Protein AF-A0A6P9B386-F1 (afdb_monomer)

Sequence (202 aa):
MRERILTHYFRGPVPNSIWPSSGPDQVLGTSVLIQARKRGNHEYFFHHRNHLDVNVVIREAYHLMECTPDDIHPVRMLEDFAPLTKGQYPIFNKYPKFIVDYQSQERERIRQEEIEYLRERQLLHEIEAKAIEHRVEDETWYRKQELLQEAEEQRRKILLTEEEKLAEQRRRWVQAYILCSQVVWKLNAELQGKITKKTCFR

Foldseek 3Di:
DVVVVVCCCVVPDDVLLVVLQVCLVCVVCVVVVVPPPDPVSVVVVVVDDDPDDSVSSSVSSVVVLVVDDPVPRSPVVDDGDDDDDPPDDPDPPPDPVVVVVVVVVVVVVVVVVVVVVVVVVVVVVVVVVVVVVVVVVVVVVVVVVVVVVVVVVVVVVVVVVVVVVVVVVVVVVVVVVVVVVVVVVVVVVVVVVVVVVVVVVD

Radius of gyration: 60.47 Å; Cα contacts (8 Å, |Δi|>4): 41; chains: 1; bounding box: 113×41×165 Å

Solvent-accessible surface area (backbone atoms only — not comparable to full-atom values): 11867 Å² total; per-residue (Å²): 113,69,68,63,55,48,51,48,66,75,69,48,99,54,90,70,58,60,71,40,58,71,51,28,62,50,65,78,38,37,73,64,60,72,66,46,87,47,73,68,56,54,54,48,57,76,76,43,91,71,96,71,61,64,67,59,36,52,51,47,14,52,49,53,56,75,70,44,57,83,91,73,28,61,80,75,77,43,80,79,92,70,81,76,61,89,92,61,78,77,87,83,79,82,66,66,59,68,62,59,52,50,55,52,52,52,52,51,52,53,52,49,54,52,54,50,52,51,51,53,52,52,52,50,52,53,52,51,52,50,52,51,52,51,50,54,52,49,53,54,48,53,54,52,51,51,54,51,52,52,52,49,52,52,51,53,52,51,51,52,58,50,51,52,53,52,49,51,51,50,51,52,52,51,51,51,50,52,53,49,49,54,50,54,51,52,52,48,53,52,49,51,57,53,50,56,56,58,64,73,73,110

Mean predicted aligned error: 17.23 Å

Structure (mmCIF, N/CA/C/O backbone):
data_AF-A0A6P9B386-F1
#
_entry.id   AF-A0A6P9B386-F1
#
loop_
_atom_site.group_PDB
_atom_site.id
_atom_site.type_symbol
_atom_site.label_atom_id
_atom_site.label_alt_id
_atom_site.label_comp_id
_atom_site.label_asym_id
_atom_site.label_entity_id
_atom_site.label_seq_id
_atom_site.pdbx_PDB_ins_code
_atom_site.Cartn_x
_atom_site.Cartn_y
_atom_site.Cartn_z
_atom_site.occupancy
_atom_site.B_iso_or_equiv
_atom_site.auth_seq_id
_atom_site.auth_comp_id
_atom_site.auth_asym_id
_atom_site.auth_atom_id
_atom_site.pdbx_PDB_model_num
ATOM 1 N N . MET A 1 1 ? -20.057 -25.368 52.821 1.00 52.31 1 MET A N 1
ATOM 2 C CA . MET A 1 1 ? -19.944 -23.924 53.141 1.00 52.31 1 MET A CA 1
ATOM 3 C C . MET A 1 1 ? -21.230 -23.168 52.808 1.00 52.31 1 MET A C 1
ATOM 5 O O . MET A 1 1 ? -21.880 -22.714 53.736 1.00 52.31 1 MET A O 1
ATOM 9 N N . ARG A 1 2 ? -21.659 -23.105 51.533 1.00 49.50 2 ARG A N 1
ATOM 10 C CA . ARG A 1 2 ? -22.854 -22.342 51.105 1.00 49.50 2 ARG A CA 1
ATOM 11 C C . ARG A 1 2 ? -24.162 -22.738 51.807 1.00 49.50 2 ARG A C 1
ATOM 13 O O . ARG A 1 2 ? -24.880 -21.859 52.251 1.00 49.50 2 ARG A O 1
ATOM 20 N N . GLU A 1 3 ? -24.442 -24.029 51.974 1.00 54.53 3 GLU A N 1
ATOM 21 C CA . GLU A 1 3 ? -25.714 -24.493 52.565 1.00 54.53 3 GLU A CA 1
ATOM 22 C C . GLU A 1 3 ? -25.894 -24.092 54.035 1.00 54.53 3 GLU A C 1
ATOM 24 O O . GLU A 1 3 ? -26.979 -23.674 54.422 1.00 54.53 3 GLU A O 1
ATOM 29 N N . ARG A 1 4 ? -24.821 -24.138 54.841 1.00 61.19 4 ARG A N 1
ATOM 30 C CA . ARG A 1 4 ? -24.865 -23.745 56.261 1.00 61.19 4 ARG A CA 1
ATOM 31 C C . ARG A 1 4 ? -25.052 -22.242 56.452 1.00 61.19 4 ARG A C 1
ATOM 33 O O . ARG A 1 4 ? -25.834 -21.817 57.298 1.00 61.19 4 ARG A O 1
ATOM 40 N N . ILE A 1 5 ? -24.350 -21.453 55.644 1.00 62.16 5 ILE A N 1
ATOM 41 C CA . ILE A 1 5 ? -24.481 -19.995 55.621 1.00 62.16 5 ILE A CA 1
ATOM 42 C C . ILE A 1 5 ? -25.923 -19.615 55.244 1.00 62.16 5 ILE A C 1
ATOM 44 O O . ILE A 1 5 ? -26.564 -18.843 55.950 1.00 62.16 5 ILE A O 1
ATOM 48 N N . LEU A 1 6 ? -26.478 -20.247 54.202 1.00 62.22 6 LEU A N 1
ATOM 49 C CA . LEU A 1 6 ? -27.872 -20.052 53.798 1.00 62.22 6 LEU A CA 1
ATOM 50 C C . LEU A 1 6 ? -28.858 -20.453 54.908 1.00 62.22 6 LEU A C 1
ATOM 52 O O . LEU A 1 6 ? -29.791 -19.702 55.170 1.00 62.22 6 LEU A O 1
ATOM 56 N N . THR A 1 7 ? -28.646 -21.560 55.632 1.00 63.62 7 THR A N 1
ATOM 57 C CA . THR A 1 7 ? -29.522 -21.906 56.770 1.00 63.62 7 THR A CA 1
ATOM 58 C C . THR A 1 7 ? -29.491 -20.885 57.908 1.00 63.62 7 THR A C 1
ATOM 60 O O . THR A 1 7 ? -30.522 -20.691 58.544 1.00 63.62 7 THR A O 1
ATOM 63 N N . HIS A 1 8 ? -28.364 -20.211 58.163 1.00 61.41 8 HIS A N 1
ATOM 64 C CA . HIS A 1 8 ? -28.317 -19.123 59.147 1.00 61.41 8 HIS A CA 1
ATOM 65 C C . HIS A 1 8 ? -29.042 -17.864 58.649 1.00 61.41 8 HIS A C 1
ATOM 67 O O . HIS A 1 8 ? -29.780 -17.260 59.424 1.00 61.41 8 HIS A O 1
A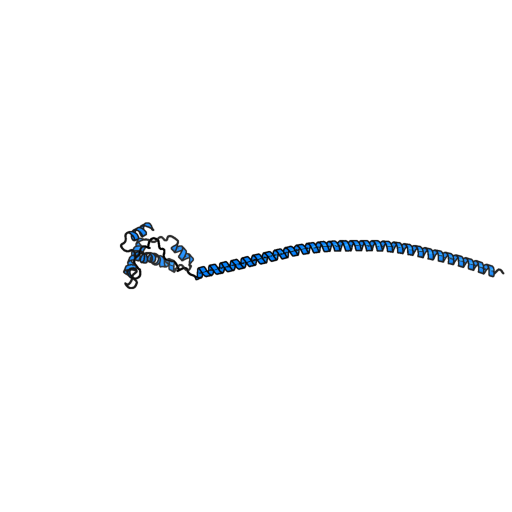TOM 73 N N . TYR A 1 9 ? -28.928 -17.521 57.361 1.00 60.88 9 TYR A N 1
ATOM 74 C CA . TYR A 1 9 ? -29.667 -16.391 56.781 1.00 60.88 9 TYR A CA 1
ATOM 75 C C . TYR A 1 9 ? -31.183 -16.611 56.728 1.00 60.88 9 TYR A C 1
ATOM 77 O O . TYR A 1 9 ? -31.939 -15.676 56.961 1.00 60.88 9 TYR A O 1
ATOM 85 N N . PHE A 1 10 ? -31.643 -17.833 56.438 1.00 58.78 10 PHE A N 1
ATOM 86 C CA . PHE A 1 10 ? -33.077 -18.129 56.320 1.00 58.78 10 PHE A CA 1
ATOM 87 C C . PHE A 1 10 ? -33.769 -18.431 57.657 1.00 58.78 10 PHE A C 1
ATOM 89 O O . PHE A 1 10 ? -34.996 -18.408 57.716 1.00 58.78 10 PHE A O 1
ATOM 96 N N . ARG A 1 11 ? -33.016 -18.739 58.723 1.00 55.75 11 ARG A N 1
ATOM 97 C CA . ARG A 1 11 ? -33.567 -19.141 60.034 1.00 55.75 11 ARG A CA 1
ATOM 98 C C . ARG A 1 11 ? -33.255 -18.155 61.170 1.00 55.75 11 ARG A C 1
ATOM 100 O O . ARG A 1 11 ? -33.767 -18.336 62.271 1.00 55.75 11 ARG A O 1
ATOM 107 N N . GLY A 1 12 ? -32.407 -17.153 60.925 1.00 54.84 12 GLY A N 1
ATOM 108 C CA . GLY A 1 12 ? -32.034 -16.115 61.888 1.00 54.84 12 GLY A CA 1
ATOM 109 C C . GLY A 1 12 ? -33.027 -14.938 61.938 1.00 54.84 12 GLY A C 1
ATOM 110 O O . GLY A 1 12 ? -33.748 -14.705 60.971 1.00 54.84 12 GLY A O 1
ATOM 111 N N . PRO A 1 13 ? -33.068 -14.171 63.044 1.00 53.50 13 PRO A N 1
ATOM 112 C CA . PRO A 1 13 ? -34.114 -13.174 63.297 1.00 53.50 13 PRO A CA 1
ATOM 113 C C . PRO A 1 13 ? -33.967 -11.827 62.559 1.00 53.50 13 PRO A C 1
ATOM 115 O O . PRO A 1 13 ? -34.780 -10.941 62.801 1.00 53.50 13 PRO A O 1
ATOM 118 N N . VAL A 1 14 ? -32.969 -11.619 61.685 1.00 53.56 14 VAL A N 1
ATOM 119 C CA . VAL A 1 14 ? -32.703 -10.280 61.112 1.00 53.56 14 VAL A CA 1
ATOM 120 C C . VAL A 1 14 ? -32.243 -10.309 59.645 1.00 53.56 14 VAL A C 1
ATOM 122 O O . VAL A 1 14 ? -31.167 -10.849 59.362 1.00 53.56 14 VAL A O 1
ATOM 125 N N . PRO A 1 15 ? -32.977 -9.649 58.724 1.00 54.12 15 PRO A N 1
ATOM 126 C CA . PRO A 1 15 ? -32.571 -9.451 57.325 1.00 54.12 15 PRO A CA 1
ATOM 127 C C . PRO A 1 15 ? -31.257 -8.662 57.157 1.00 54.12 15 PRO A C 1
ATOM 129 O O . PRO A 1 15 ? -30.512 -8.892 56.209 1.00 54.12 15 PRO A O 1
ATOM 132 N N . ASN A 1 16 ? -30.919 -7.790 58.115 1.00 53.09 16 ASN A N 1
ATOM 133 C CA . ASN A 1 16 ? -29.740 -6.906 58.070 1.00 53.09 16 ASN A CA 1
ATOM 134 C C . ASN A 1 16 ? -28.420 -7.571 58.513 1.00 53.09 16 ASN A C 1
ATOM 136 O O . ASN A 1 16 ? -27.370 -6.929 58.535 1.00 53.09 16 ASN A O 1
ATOM 140 N N . SER A 1 17 ? -28.439 -8.876 58.800 1.00 54.12 17 SER A N 1
ATOM 141 C CA . SER A 1 17 ? -27.258 -9.678 59.170 1.00 54.12 17 SER A CA 1
ATOM 142 C C . SER A 1 17 ? -26.279 -9.942 58.012 1.00 54.12 17 SER A C 1
ATOM 144 O O . SER A 1 17 ? -25.211 -10.518 58.214 1.00 54.12 17 SER A O 1
ATOM 146 N N . ILE A 1 18 ? -26.605 -9.496 56.795 1.00 55.72 18 ILE A N 1
ATOM 147 C CA . ILE A 1 18 ? -25.718 -9.595 55.628 1.00 55.72 18 ILE A CA 1
ATOM 148 C C . ILE A 1 18 ? -24.494 -8.682 55.799 1.00 55.72 18 ILE A C 1
ATOM 150 O O . ILE A 1 18 ? -23.378 -9.072 55.461 1.00 55.72 18 ILE A O 1
ATOM 154 N N . TRP A 1 19 ? -24.666 -7.502 56.395 1.00 50.88 19 TRP A N 1
ATOM 155 C CA . TRP A 1 19 ? -23.602 -6.501 56.495 1.00 50.88 19 TRP A CA 1
ATOM 156 C C . TRP A 1 19 ? -22.422 -6.907 57.400 1.00 50.88 19 TRP A C 1
ATOM 158 O O . TRP A 1 19 ? -21.278 -6.716 56.986 1.00 50.88 19 TRP A O 1
ATOM 168 N N . PRO A 1 20 ? -22.633 -7.559 58.563 1.00 54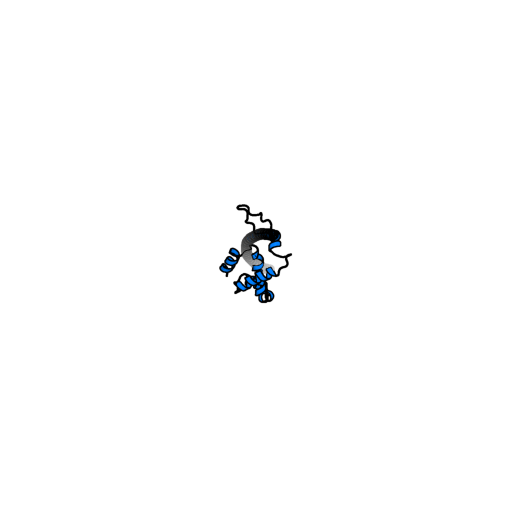.84 20 PRO A N 1
ATOM 169 C CA . PRO A 1 20 ? -21.522 -8.053 59.373 1.00 54.84 20 PRO A CA 1
ATOM 170 C C . PRO A 1 20 ? -20.903 -9.353 58.859 1.00 54.84 20 PRO A C 1
ATOM 172 O O . PRO A 1 20 ? -19.901 -9.775 59.406 1.00 54.84 20 PRO A O 1
ATOM 175 N N . SER A 1 21 ? -21.477 -10.024 57.855 1.00 51.38 21 SER A N 1
ATOM 176 C CA . SER A 1 21 ? -21.069 -11.387 57.460 1.00 51.38 21 SER A CA 1
ATOM 177 C C . SER A 1 21 ? -20.012 -11.456 56.349 1.00 51.38 21 SER A C 1
ATOM 179 O O . SER A 1 21 ? -19.333 -12.469 56.219 1.00 51.38 21 SER A O 1
ATOM 181 N N . SER A 1 22 ? -19.825 -10.378 55.580 1.00 54.41 22 SER A N 1
ATOM 182 C CA . SER A 1 22 ? -18.787 -10.261 54.540 1.00 54.41 22 SER A CA 1
ATOM 183 C C . SER A 1 22 ? -17.466 -9.647 55.029 1.00 54.41 22 SER A C 1
ATOM 185 O O . SER A 1 22 ? -16.442 -9.770 54.361 1.00 54.41 22 SER A O 1
ATOM 187 N N . GLY A 1 23 ? -17.477 -8.973 56.181 1.00 57.53 23 GLY A N 1
ATOM 188 C CA . GLY A 1 23 ? -16.293 -8.399 56.836 1.00 57.53 23 GLY A CA 1
ATOM 189 C C . GLY A 1 23 ? -15.402 -9.364 57.649 1.00 57.53 23 GLY A C 1
ATOM 190 O O . GLY A 1 23 ? -14.184 -9.196 57.611 1.00 57.53 23 GLY A O 1
ATOM 191 N N . PRO A 1 24 ? -15.914 -10.397 58.347 1.00 58.97 24 PRO A N 1
ATOM 192 C CA . PRO A 1 24 ? -15.109 -11.217 59.247 1.00 58.97 24 PRO A CA 1
ATOM 193 C C . PRO A 1 24 ? -14.145 -12.131 58.492 1.00 58.97 24 PRO A C 1
ATOM 195 O O . PRO A 1 24 ? -13.058 -12.403 58.990 1.00 58.97 24 PRO A O 1
ATOM 198 N N . ASP A 1 25 ? -14.477 -12.528 57.259 1.00 55.53 25 ASP A N 1
ATOM 199 C CA . ASP A 1 25 ? -13.554 -13.236 56.361 1.00 55.53 25 ASP A CA 1
ATOM 200 C C . ASP A 1 25 ? -12.298 -12.399 56.060 1.00 55.53 25 ASP A C 1
ATOM 202 O O . ASP A 1 25 ? -11.196 -12.937 55.939 1.00 55.53 25 ASP A O 1
ATOM 206 N N . GLN A 1 26 ? -12.445 -11.070 55.982 1.00 56.09 26 GLN A N 1
ATOM 207 C CA . GLN A 1 26 ? -11.321 -10.147 55.819 1.00 56.09 26 GLN A CA 1
ATOM 208 C C . GLN A 1 26 ? -10.551 -9.977 57.127 1.00 56.09 26 GLN A C 1
ATOM 210 O O . GLN A 1 26 ? -9.326 -9.957 57.082 1.00 56.09 26 GLN A O 1
ATOM 215 N N . VAL A 1 27 ? -11.240 -9.917 58.276 1.00 59.53 27 VAL A N 1
ATOM 216 C CA . VAL A 1 27 ? -10.625 -9.814 59.615 1.00 59.53 27 VAL A CA 1
ATOM 217 C C . VAL A 1 27 ? -9.775 -11.050 59.930 1.00 59.53 27 VAL A C 1
ATOM 219 O O . VAL A 1 27 ? -8.621 -10.915 60.334 1.00 59.53 27 VAL A O 1
ATOM 222 N N . LEU A 1 28 ? -10.290 -12.250 59.653 1.00 61.03 28 LEU A N 1
ATOM 223 C CA . LEU A 1 28 ? -9.600 -13.525 59.878 1.00 61.03 28 LEU A CA 1
ATOM 224 C C . LEU A 1 28 ? -8.474 -13.786 58.858 1.00 61.03 28 LEU A C 1
ATOM 226 O O . LEU A 1 28 ? -7.511 -14.483 59.171 1.00 61.03 28 LEU A O 1
ATOM 230 N N . GLY A 1 29 ? -8.567 -13.208 57.654 1.00 62.06 29 GLY A N 1
ATOM 231 C CA . GLY A 1 29 ? -7.551 -13.278 56.595 1.00 62.06 29 GLY A CA 1
ATOM 232 C C . GLY A 1 29 ? -6.605 -12.073 56.516 1.00 62.06 29 GLY A C 1
ATOM 233 O O . GLY A 1 29 ? -5.812 -11.994 55.573 1.00 62.06 29 GLY A O 1
ATOM 234 N N . THR A 1 30 ? -6.675 -11.132 57.468 1.00 62.19 30 THR A N 1
ATOM 235 C CA . THR A 1 30 ? -5.950 -9.844 57.434 1.00 62.19 30 THR A CA 1
ATOM 236 C C . THR A 1 30 ? -4.456 -10.014 57.214 1.00 62.19 30 THR A C 1
ATOM 238 O O . THR A 1 30 ? -3.881 -9.287 56.416 1.00 62.19 30 THR A O 1
ATOM 241 N N . SER A 1 31 ? -3.810 -10.982 57.862 1.00 59.91 31 SER A N 1
ATOM 242 C CA . SER A 1 31 ? -2.363 -11.190 57.723 1.00 59.91 31 SER A CA 1
ATOM 243 C C . SER A 1 31 ? -1.949 -11.519 56.283 1.00 59.91 31 SER A C 1
ATOM 245 O O . SER A 1 31 ? -0.966 -10.972 55.789 1.00 59.91 31 SER A O 1
ATOM 247 N N . VAL A 1 32 ? -2.730 -12.343 55.580 1.00 66.56 32 VAL A N 1
ATOM 248 C CA . VAL A 1 32 ? -2.472 -12.750 54.188 1.00 66.56 32 VAL A CA 1
ATOM 249 C C . VAL A 1 32 ? -2.837 -11.631 53.213 1.00 66.56 32 VAL A C 1
ATOM 251 O O . VAL A 1 32 ? -2.102 -11.377 52.259 1.00 66.56 32 VAL A O 1
ATOM 254 N N . LEU A 1 33 ? -3.940 -10.925 53.473 1.00 71.31 33 LEU A N 1
ATOM 255 C CA . LEU A 1 33 ? -4.392 -9.796 52.658 1.00 71.31 33 LEU A CA 1
ATOM 256 C C . LEU A 1 33 ? -3.467 -8.575 52.788 1.00 71.31 33 LEU A C 1
ATOM 258 O O . LEU A 1 33 ? -3.163 -7.938 51.788 1.00 71.31 33 LEU A O 1
ATOM 262 N N . ILE A 1 34 ? -2.952 -8.283 53.985 1.00 74.25 34 ILE A N 1
ATOM 263 C CA . ILE A 1 34 ? -2.019 -7.170 54.237 1.00 74.25 34 ILE A CA 1
ATOM 264 C C . ILE A 1 34 ? -0.629 -7.473 53.654 1.00 74.25 34 ILE A C 1
ATOM 266 O O . ILE A 1 34 ? 0.053 -6.571 53.168 1.00 74.25 34 ILE A O 1
ATOM 270 N N . GLN A 1 35 ? -0.200 -8.739 53.657 1.00 73.25 35 GLN A N 1
ATOM 271 C CA . GLN A 1 35 ? 1.068 -9.157 53.043 1.00 73.25 35 GLN A CA 1
ATOM 272 C C . GLN A 1 35 ? 1.005 -9.224 51.506 1.00 73.25 35 GLN A C 1
ATOM 274 O O . GLN A 1 35 ? 2.046 -9.231 50.837 1.00 73.25 35 GLN A O 1
ATOM 279 N N . ALA A 1 36 ? -0.191 -9.252 50.913 1.00 71.19 36 ALA A N 1
ATOM 280 C CA . ALA A 1 36 ? -0.366 -9.293 49.469 1.00 71.19 36 ALA A CA 1
ATOM 281 C C . ALA A 1 36 ? 0.006 -7.942 48.828 1.00 71.19 36 ALA A C 1
ATOM 283 O O . ALA A 1 36 ? -0.784 -7.016 48.736 1.00 71.19 36 ALA A O 1
ATOM 284 N N . ARG A 1 37 ? 1.231 -7.823 48.305 1.00 68.12 37 ARG A N 1
ATOM 285 C CA . ARG A 1 37 ? 1.725 -6.575 47.683 1.00 68.12 37 ARG A CA 1
ATOM 286 C C . ARG A 1 37 ? 1.218 -6.328 46.250 1.00 68.12 37 ARG A C 1
ATOM 288 O O . ARG A 1 37 ? 1.365 -5.229 45.724 1.00 68.12 37 ARG A O 1
ATOM 295 N N . LYS A 1 38 ? 0.656 -7.346 45.583 1.00 78.19 38 LYS A N 1
ATOM 296 C CA . LYS A 1 38 ? 0.193 -7.288 44.181 1.00 78.19 38 LYS A CA 1
ATOM 297 C C . LYS A 1 38 ? -1.325 -7.437 44.087 1.00 78.19 38 LYS A C 1
ATOM 299 O O . LYS A 1 38 ? -1.901 -8.312 44.730 1.00 78.19 38 LYS A O 1
ATOM 304 N N . ARG A 1 39 ? -1.964 -6.658 43.205 1.00 74.00 39 ARG A N 1
ATOM 305 C CA . ARG A 1 39 ? -3.421 -6.697 42.964 1.00 74.00 39 ARG A CA 1
ATOM 306 C C . ARG A 1 39 ? -3.938 -8.098 42.602 1.00 74.00 39 ARG A C 1
ATOM 308 O O . ARG A 1 39 ? -4.929 -8.533 43.171 1.00 74.00 39 ARG A O 1
ATOM 315 N N . GLY A 1 40 ? -3.212 -8.840 41.762 1.00 75.00 40 GLY A N 1
ATOM 316 C CA . GLY A 1 40 ? -3.611 -10.195 41.349 1.00 75.00 40 GLY A CA 1
ATOM 317 C C . GLY A 1 40 ? -3.711 -11.211 42.495 1.00 75.00 40 GLY A C 1
ATOM 318 O O . GLY A 1 40 ? -4.524 -12.124 42.429 1.00 75.00 40 GLY A O 1
ATOM 319 N N . ASN A 1 41 ? -2.956 -11.026 43.585 1.00 75.75 41 ASN A N 1
ATOM 320 C CA . ASN A 1 41 ? -3.028 -11.916 44.748 1.00 75.75 41 ASN A CA 1
ATOM 321 C C . ASN A 1 41 ? -4.309 -11.688 45.567 1.00 75.75 41 ASN A C 1
ATOM 323 O O . ASN A 1 41 ? -4.829 -12.629 46.159 1.00 75.75 41 ASN A O 1
ATOM 327 N N . HIS A 1 42 ? -4.835 -10.459 45.566 1.00 75.31 42 HIS A N 1
ATOM 328 C CA . HIS A 1 42 ? -6.112 -10.143 46.203 1.00 75.31 42 HIS A CA 1
ATOM 329 C C . HIS A 1 42 ? -7.261 -10.777 45.420 1.00 75.31 42 HIS A C 1
ATOM 331 O O . HIS A 1 42 ? -8.081 -11.486 45.992 1.00 75.31 42 HIS A O 1
ATOM 337 N N . GLU A 1 43 ? -7.283 -10.581 44.098 1.00 79.12 43 GLU A N 1
ATOM 338 C CA . GLU A 1 43 ? -8.294 -11.179 43.217 1.00 79.12 43 GLU A CA 1
ATOM 339 C C . GLU A 1 43 ? -8.273 -12.710 43.337 1.00 79.12 43 GLU A C 1
ATOM 341 O O . GLU A 1 43 ? -9.314 -13.336 43.537 1.00 79.12 43 GLU A O 1
ATOM 346 N N . TYR A 1 44 ? -7.084 -13.318 43.347 1.00 78.25 44 TYR A N 1
ATOM 347 C CA . TYR A 1 44 ? -6.936 -14.753 43.572 1.00 78.25 44 TYR A CA 1
ATOM 348 C C . TYR A 1 44 ? -7.547 -15.204 44.910 1.00 78.25 44 TYR A C 1
ATOM 350 O O . TYR A 1 44 ? -8.301 -16.174 44.927 1.00 78.25 44 TYR A O 1
ATOM 358 N N . PHE A 1 45 ? -7.298 -14.489 46.010 1.0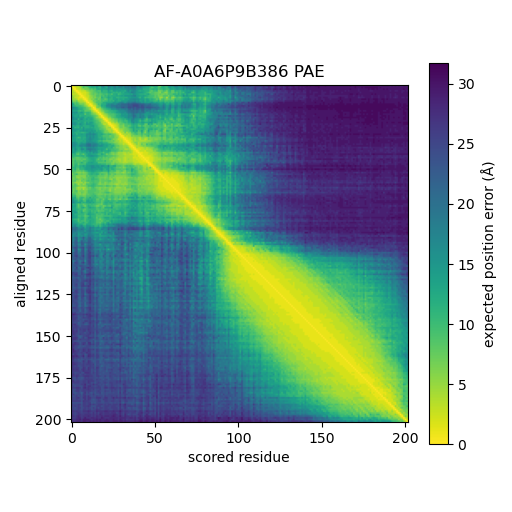0 78.75 45 PHE A N 1
ATOM 359 C CA . PHE A 1 45 ? -7.845 -14.828 47.327 1.00 78.75 45 PHE A CA 1
ATOM 360 C C . PHE A 1 45 ? -9.382 -14.799 47.369 1.00 78.75 45 PHE A C 1
ATOM 362 O O . PHE A 1 45 ? -9.977 -15.669 47.997 1.00 78.75 45 PHE A O 1
ATOM 369 N N . PHE A 1 46 ? -10.030 -13.843 46.694 1.00 74.25 46 PHE A N 1
ATOM 370 C CA . PHE A 1 46 ? -11.497 -13.732 46.680 1.00 74.25 46 PHE A CA 1
ATOM 371 C C . PHE A 1 46 ? -12.178 -14.685 45.687 1.00 74.25 46 PHE A C 1
ATOM 373 O O . PHE A 1 46 ? -13.330 -15.071 45.891 1.00 74.25 46 PHE A O 1
ATOM 380 N N . HIS A 1 47 ? -11.488 -15.082 44.616 1.00 80.12 47 HIS A N 1
ATOM 381 C CA . HIS A 1 47 ? -12.029 -16.012 43.622 1.00 80.12 47 HIS A CA 1
ATOM 382 C C . HIS A 1 47 ? -11.814 -17.489 43.983 1.00 80.12 47 HIS A C 1
ATOM 384 O O . HIS A 1 47 ? -12.546 -18.349 43.487 1.00 80.12 47 HIS A O 1
ATOM 390 N N . HIS A 1 48 ? -10.860 -17.795 44.867 1.00 79.25 48 HIS A N 1
ATOM 391 C CA . HIS A 1 48 ? -10.565 -19.161 45.299 1.00 79.25 48 HIS A CA 1
ATOM 392 C C . HIS A 1 48 ? -11.172 -19.466 46.670 1.00 79.25 48 HIS A C 1
ATOM 394 O O . HIS A 1 48 ? -11.302 -18.610 47.540 1.00 79.25 48 HIS A O 1
ATOM 400 N N . ARG A 1 49 ? -11.586 -20.723 46.865 1.00 63.12 49 ARG A N 1
ATOM 401 C CA . ARG A 1 49 ? -12.189 -21.168 48.126 1.00 63.12 49 ARG A CA 1
ATOM 402 C C . ARG A 1 49 ? -11.122 -21.254 49.215 1.00 63.12 49 ARG A C 1
ATOM 404 O O . ARG A 1 49 ? -10.362 -22.216 49.246 1.00 63.12 49 ARG A O 1
ATOM 411 N N . ASN A 1 50 ? -11.118 -20.294 50.133 1.00 70.19 50 ASN A N 1
ATOM 412 C CA . ASN A 1 50 ? -10.313 -20.373 51.349 1.00 70.19 50 ASN A CA 1
ATOM 413 C C . ASN A 1 50 ? -10.999 -21.266 52.392 1.00 70.19 50 ASN A C 1
ATOM 415 O O . ASN A 1 50 ? -12.225 -21.267 52.526 1.00 70.19 50 ASN A O 1
ATOM 419 N N . HIS A 1 51 ? -10.209 -22.041 53.132 1.00 67.50 51 HIS A N 1
ATOM 420 C CA . HIS A 1 51 ? -10.700 -22.910 54.202 1.00 67.50 51 HIS A CA 1
ATOM 421 C C . HIS A 1 51 ? -10.928 -22.084 55.479 1.00 67.50 51 HIS A C 1
ATOM 423 O O . HIS A 1 51 ? -10.126 -22.135 56.406 1.00 67.50 51 HIS A O 1
ATOM 429 N N . LEU A 1 52 ? -11.996 -21.286 55.510 1.00 71.75 52 LEU A N 1
ATOM 430 C CA . LEU A 1 52 ? -12.414 -20.550 56.707 1.00 71.75 52 LEU A CA 1
ATOM 431 C C . LEU A 1 52 ? -13.469 -21.353 57.480 1.00 71.75 52 LEU A C 1
ATOM 433 O O . LEU A 1 52 ? -14.388 -21.923 56.883 1.00 71.75 52 LEU A O 1
ATOM 437 N N . ASP A 1 53 ? -13.344 -21.399 58.809 1.00 79.88 53 ASP A N 1
ATOM 438 C CA . ASP A 1 53 ? -14.379 -21.978 59.667 1.00 79.88 53 ASP A CA 1
ATOM 439 C C . ASP A 1 53 ? -15.559 -21.009 59.775 1.00 79.88 53 ASP A C 1
ATOM 441 O O . ASP A 1 53 ? -15.485 -19.955 60.408 1.00 79.88 53 ASP A O 1
ATOM 445 N N . VAL A 1 54 ? -16.673 -21.408 59.167 1.00 74.50 54 VAL A N 1
ATOM 446 C CA . VAL A 1 54 ? -17.924 -20.647 59.114 1.00 74.50 54 VAL A CA 1
ATOM 447 C C . VAL A 1 54 ? -18.425 -20.266 60.509 1.00 74.50 54 VAL A C 1
ATOM 449 O O . VAL A 1 54 ? -18.991 -19.192 60.674 1.00 74.50 54 VAL A O 1
ATOM 452 N N . ASN A 1 55 ? -18.210 -21.102 61.528 1.00 79.00 55 ASN A N 1
ATOM 453 C CA . ASN A 1 55 ? -18.680 -20.796 62.881 1.00 79.00 55 ASN A CA 1
ATOM 454 C C . ASN A 1 55 ? -17.898 -19.638 63.510 1.00 79.00 55 ASN A C 1
ATOM 456 O O . ASN A 1 55 ? -18.476 -18.819 64.223 1.00 79.00 55 ASN A O 1
ATOM 460 N N . VAL A 1 56 ? -16.593 -19.565 63.235 1.00 81.50 56 VAL A N 1
ATOM 461 C CA . VAL A 1 56 ? -15.730 -18.479 63.712 1.00 81.50 56 VAL A CA 1
ATOM 462 C C . VAL A 1 56 ? -16.110 -17.179 63.011 1.00 81.50 56 VAL A C 1
ATOM 464 O O . VAL A 1 56 ? -16.293 -16.171 63.682 1.00 81.50 56 VAL A O 1
ATOM 467 N N . VAL A 1 57 ? -16.330 -17.229 61.694 1.00 79.44 57 VAL A N 1
ATOM 468 C CA . VAL A 1 57 ? -16.782 -16.084 60.886 1.00 79.44 57 VAL A CA 1
ATOM 469 C C . VAL A 1 57 ? -18.117 -15.540 61.394 1.00 79.44 57 VAL A C 1
ATOM 471 O O . VAL A 1 57 ? -18.252 -14.340 61.611 1.00 79.44 57 VAL A O 1
ATOM 474 N N . ILE A 1 58 ? -19.101 -16.415 61.622 1.00 79.75 58 ILE A N 1
ATOM 475 C CA . ILE A 1 58 ? -20.431 -16.017 62.099 1.00 79.75 58 ILE A CA 1
ATOM 476 C C . ILE A 1 58 ? -20.355 -15.430 63.512 1.00 79.75 58 ILE A C 1
ATOM 478 O O . ILE A 1 58 ? -20.981 -14.411 63.786 1.00 79.75 58 ILE A O 1
ATOM 482 N N . ARG A 1 59 ? -19.587 -16.044 64.419 1.00 81.56 59 ARG A N 1
ATOM 483 C CA . ARG A 1 59 ? -19.428 -15.529 65.785 1.00 81.56 59 ARG A CA 1
ATOM 484 C C . ARG A 1 59 ? -18.779 -14.147 65.788 1.00 81.56 59 ARG A C 1
ATOM 486 O O . ARG A 1 59 ? -19.247 -13.266 66.498 1.00 81.56 59 ARG A O 1
ATOM 493 N N . GLU A 1 60 ? -17.744 -13.963 64.976 1.00 80.88 60 GLU A N 1
ATOM 494 C CA . GLU A 1 60 ? -17.048 -12.683 64.858 1.00 80.88 60 GLU A CA 1
ATOM 495 C C . GLU A 1 60 ? -17.940 -11.612 64.216 1.00 80.88 60 GLU A C 1
ATOM 497 O O . GLU A 1 60 ? -17.951 -10.469 64.659 1.00 80.88 60 GLU A O 1
ATOM 502 N N . ALA A 1 61 ? -18.767 -11.988 63.234 1.00 80.12 61 ALA A N 1
ATOM 503 C CA . ALA A 1 61 ? -19.776 -11.110 62.642 1.00 80.12 61 ALA A CA 1
ATOM 504 C C . ALA A 1 61 ? -20.751 -10.553 63.691 1.00 80.12 61 ALA A C 1
ATOM 506 O O . ALA A 1 61 ? -21.009 -9.349 63.723 1.00 80.12 61 ALA A O 1
ATOM 507 N N . TYR A 1 62 ? -21.282 -11.420 64.559 1.00 81.00 62 TYR A N 1
ATOM 508 C CA . TYR A 1 62 ? -22.174 -10.996 65.641 1.00 81.00 62 TYR A CA 1
ATOM 509 C C . TYR A 1 62 ? -21.438 -10.174 66.701 1.00 81.00 62 TYR A C 1
ATOM 511 O O . TYR A 1 62 ? -21.969 -9.158 67.140 1.00 81.00 62 TYR A O 1
ATOM 519 N N . HIS A 1 63 ? -20.199 -10.540 67.042 1.00 84.00 63 HIS A N 1
ATOM 520 C CA . HIS A 1 63 ? -19.378 -9.771 67.977 1.00 84.00 63 HIS A CA 1
ATOM 521 C C . HIS A 1 63 ? -19.123 -8.338 67.481 1.00 84.00 63 HIS A C 1
ATOM 523 O O . HIS A 1 63 ? -19.322 -7.379 68.221 1.00 84.00 63 HIS A O 1
ATOM 529 N N . LEU A 1 64 ? -18.767 -8.173 66.203 1.00 81.44 64 LEU A N 1
ATOM 530 C CA . LEU A 1 64 ? -18.579 -6.857 65.588 1.00 81.44 64 LEU A CA 1
ATOM 531 C C . LEU A 1 64 ? -19.872 -6.036 65.581 1.00 81.44 64 LEU A C 1
ATOM 533 O O . LEU A 1 64 ? -19.828 -4.830 65.812 1.00 81.44 64 LEU A O 1
ATOM 537 N N . MET A 1 65 ? -21.019 -6.676 65.349 1.00 77.00 65 MET A N 1
ATOM 538 C CA . MET A 1 65 ? -22.324 -6.015 65.400 1.00 77.00 65 MET A CA 1
ATOM 539 C C . MET A 1 65 ? -22.643 -5.499 66.812 1.00 77.00 65 MET A C 1
ATOM 541 O O . MET A 1 65 ? -23.070 -4.358 66.951 1.00 77.00 65 MET A O 1
ATOM 545 N N . GLU A 1 66 ? -22.375 -6.296 67.850 1.00 80.38 66 GLU A N 1
ATOM 546 C CA . GLU A 1 66 ? -22.576 -5.921 69.260 1.00 80.38 66 GLU A CA 1
ATOM 547 C C . GLU A 1 66 ? -21.612 -4.820 69.733 1.00 80.38 66 GLU A C 1
ATOM 549 O O . GLU A 1 66 ? -21.961 -4.014 70.592 1.00 80.38 66 GLU A O 1
ATOM 554 N N . CYS A 1 67 ? -20.403 -4.763 69.168 1.00 81.31 67 CYS A N 1
ATOM 555 C CA . CYS A 1 67 ? -19.401 -3.742 69.483 1.00 81.31 67 CYS A CA 1
ATOM 556 C C . CYS A 1 67 ? -19.521 -2.461 68.639 1.00 81.31 67 CYS A C 1
ATOM 558 O O . CYS A 1 67 ? -18.754 -1.520 68.856 1.00 81.31 67 CYS A O 1
ATOM 560 N N . THR A 1 68 ? -20.440 -2.407 67.670 1.00 78.88 68 THR A N 1
ATOM 561 C CA . THR A 1 68 ? -20.623 -1.227 66.816 1.00 78.88 68 THR A CA 1
ATOM 562 C C . THR A 1 68 ? -21.493 -0.187 67.537 1.00 78.88 68 THR A C 1
ATOM 564 O O . THR A 1 68 ? -22.613 -0.515 67.923 1.00 78.88 68 THR A O 1
ATOM 567 N N . PRO A 1 69 ? -21.030 1.070 67.699 1.00 83.94 69 PRO A N 1
ATOM 568 C CA . PRO A 1 69 ? -21.828 2.143 68.292 1.00 83.94 69 PRO A CA 1
ATOM 569 C C . PRO A 1 69 ? -23.153 2.385 67.556 1.00 83.94 69 PRO A C 1
ATOM 571 O O . PRO A 1 69 ? -23.230 2.253 66.332 1.00 83.94 69 PRO A O 1
ATOM 574 N N . ASP A 1 70 ? -24.169 2.838 68.294 1.00 77.19 70 ASP A N 1
ATOM 575 C CA . ASP A 1 70 ? -25.537 3.061 67.799 1.00 77.19 70 ASP A CA 1
ATOM 576 C C . ASP A 1 70 ? -25.646 4.028 66.603 1.00 77.19 70 ASP A C 1
ATOM 578 O O . ASP A 1 70 ? -26.637 3.979 65.867 1.00 77.19 70 ASP A O 1
ATOM 582 N N . ASP A 1 71 ? -24.649 4.894 66.401 1.00 78.38 71 ASP A N 1
ATOM 583 C CA . ASP A 1 71 ? -24.585 5.860 65.297 1.00 78.38 71 ASP A CA 1
ATOM 584 C C . ASP A 1 71 ? -24.263 5.206 63.941 1.00 78.38 71 ASP A C 1
ATOM 586 O O . ASP A 1 71 ? -24.657 5.718 62.895 1.00 78.38 71 ASP A O 1
ATOM 590 N N . ILE A 1 72 ? -23.557 4.068 63.943 1.00 78.12 72 ILE A N 1
ATOM 591 C CA . ILE A 1 72 ? -23.073 3.369 62.732 1.00 78.12 72 ILE A CA 1
ATOM 592 C C . ILE A 1 72 ? -23.738 1.986 62.607 1.00 78.12 72 ILE A C 1
ATOM 594 O O . ILE A 1 72 ? -23.396 1.169 61.753 1.00 78.12 72 ILE A O 1
ATOM 598 N N . HIS A 1 73 ? -24.719 1.689 63.460 1.00 77.75 73 HIS A N 1
ATOM 599 C CA . HIS A 1 73 ? -25.344 0.378 63.481 1.00 77.75 73 HIS A CA 1
ATOM 600 C C . HIS A 1 73 ? -26.125 0.118 62.170 1.00 77.75 73 HIS A C 1
ATOM 602 O O . HIS A 1 73 ? -26.963 0.939 61.774 1.00 77.75 73 HIS A O 1
ATOM 608 N N . PRO A 1 74 ? -25.926 -1.033 61.492 1.00 72.06 74 PRO A N 1
ATOM 609 C CA . PRO A 1 74 ? -26.492 -1.298 60.164 1.00 72.06 74 PRO A CA 1
ATOM 610 C C . PRO A 1 74 ? -28.024 -1.291 60.145 1.00 72.06 74 PRO A C 1
ATOM 612 O O . PRO A 1 74 ? -28.616 -0.950 59.131 1.00 72.06 74 PRO A O 1
ATOM 615 N N . VAL A 1 75 ? -28.673 -1.601 61.271 1.00 74.06 75 VAL A N 1
ATOM 616 C CA . VAL A 1 75 ? -30.142 -1.527 61.411 1.00 74.06 75 VAL A CA 1
ATOM 617 C C . VAL A 1 75 ? -30.672 -0.089 61.336 1.00 74.06 75 VAL A C 1
ATOM 619 O O . VAL A 1 75 ? -31.828 0.110 60.992 1.00 74.06 75 VAL A O 1
ATOM 622 N N . ARG A 1 76 ? -29.849 0.916 61.658 1.00 72.88 76 ARG A N 1
ATOM 623 C CA . ARG A 1 76 ? -30.225 2.336 61.583 1.00 72.88 76 ARG A CA 1
ATOM 624 C C . ARG A 1 76 ? -29.767 3.000 60.292 1.00 72.88 76 ARG A C 1
ATOM 626 O O . ARG A 1 76 ? -30.448 3.889 59.796 1.00 72.88 76 ARG A O 1
ATOM 633 N N . MET A 1 77 ? -28.611 2.589 59.770 1.00 75.38 77 MET A N 1
ATOM 634 C CA . MET A 1 77 ? -28.061 3.135 58.527 1.00 75.38 77 MET A CA 1
ATOM 635 C C . MET A 1 77 ? -28.728 2.581 57.265 1.00 75.38 77 MET A C 1
ATOM 637 O O . MET A 1 77 ? -28.740 3.268 56.245 1.00 75.38 77 MET A O 1
ATOM 641 N N . LEU A 1 78 ? -29.216 1.340 57.299 1.00 76.31 78 LEU A N 1
ATOM 642 C CA . LEU A 1 78 ? -29.806 0.677 56.141 1.00 76.31 78 LEU A CA 1
ATOM 643 C C . LEU A 1 78 ? -31.318 0.597 56.300 1.00 76.31 78 LEU A C 1
ATOM 645 O O . LEU A 1 78 ? -31.828 0.286 57.373 1.00 76.31 78 LEU A O 1
ATOM 649 N N . GLU A 1 79 ? -32.021 0.851 55.203 1.00 73.06 79 GLU A N 1
ATOM 650 C CA . GLU A 1 79 ? -33.453 0.594 55.113 1.00 7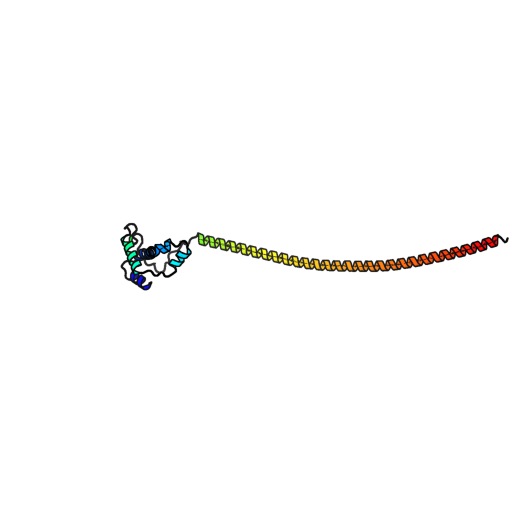3.06 79 GLU A CA 1
ATOM 651 C C . GLU A 1 79 ? -33.724 -0.914 55.145 1.00 73.06 79 GLU A C 1
ATOM 653 O O . GLU A 1 79 ? -32.911 -1.722 54.683 1.00 73.06 79 GLU A O 1
ATOM 658 N N . ASP A 1 80 ? -34.890 -1.292 55.667 1.00 72.75 80 ASP A N 1
ATOM 659 C CA . ASP A 1 80 ? -35.333 -2.679 55.634 1.00 72.75 80 ASP A CA 1
ATOM 660 C C . ASP A 1 80 ? -35.436 -3.184 54.191 1.00 72.75 80 ASP A C 1
ATOM 662 O O . ASP A 1 80 ? -35.850 -2.470 53.273 1.00 72.75 80 ASP A O 1
ATOM 666 N N . PHE A 1 81 ? -35.086 -4.454 53.989 1.00 73.12 81 PHE A N 1
ATOM 667 C CA . PHE A 1 81 ? -35.180 -5.094 52.683 1.00 73.12 81 PHE A CA 1
ATOM 668 C C . PHE A 1 81 ? -36.633 -5.112 52.187 1.00 73.12 81 PHE A C 1
ATOM 670 O O . PHE A 1 81 ? -37.437 -5.955 52.586 1.00 73.12 81 PHE A O 1
ATOM 677 N N . ALA A 1 82 ? -36.954 -4.200 51.271 1.00 71.31 82 ALA A N 1
ATOM 678 C CA . ALA A 1 82 ? -38.240 -4.154 50.595 1.00 71.31 82 ALA A CA 1
ATOM 679 C C . ALA A 1 82 ? -38.223 -5.033 49.328 1.00 71.31 82 ALA A C 1
ATOM 681 O O . ALA A 1 82 ? -37.276 -4.967 48.535 1.00 71.31 82 ALA A O 1
ATOM 682 N N . PRO A 1 83 ? -39.261 -5.853 49.084 1.00 73.19 83 PRO A N 1
ATOM 683 C CA . PRO A 1 83 ? -39.381 -6.584 47.830 1.00 73.19 83 PRO A CA 1
ATOM 684 C C . PRO A 1 83 ? -39.571 -5.604 46.664 1.00 73.19 83 PRO A C 1
ATOM 686 O O . PRO A 1 83 ? -40.371 -4.672 46.744 1.00 73.19 83 PRO A O 1
ATOM 689 N N . LEU A 1 84 ? -38.867 -5.838 45.553 1.00 73.31 84 LEU A N 1
ATOM 690 C CA . LEU A 1 84 ? -39.065 -5.070 44.3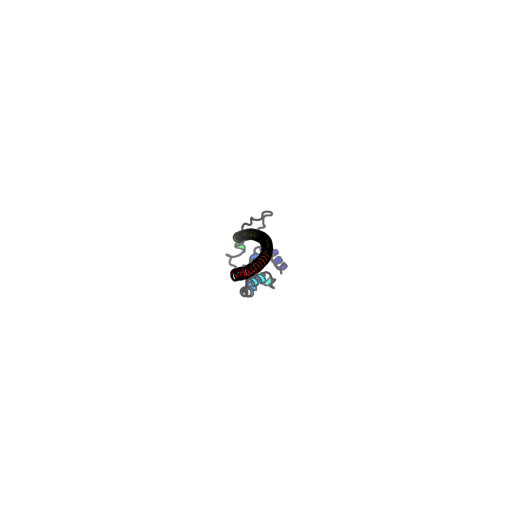20 1.00 73.31 84 LEU A CA 1
ATOM 691 C C . LEU A 1 84 ? -40.513 -5.219 43.823 1.00 73.31 84 LEU A C 1
ATOM 693 O O . LEU A 1 84 ? -41.086 -6.314 43.859 1.00 73.31 84 LEU A O 1
ATOM 697 N N . THR A 1 85 ? -41.100 -4.131 43.316 1.00 75.94 85 THR A N 1
ATOM 698 C CA . THR A 1 85 ? -42.417 -4.176 42.675 1.00 75.94 85 THR A CA 1
ATOM 699 C C . THR A 1 85 ? -42.349 -5.075 41.441 1.00 75.94 85 THR A C 1
ATOM 701 O O . THR A 1 85 ? -41.492 -4.924 40.566 1.00 75.94 85 THR A O 1
ATOM 704 N N . LYS A 1 86 ? -43.239 -6.071 41.368 1.00 69.62 86 LYS A N 1
ATOM 705 C CA . LYS A 1 86 ? -43.273 -7.008 40.238 1.00 69.62 86 LYS A CA 1
ATOM 706 C C . LYS A 1 86 ? -43.562 -6.230 38.951 1.00 69.62 86 LYS A C 1
ATOM 708 O O . LYS A 1 86 ? -44.647 -5.683 38.801 1.00 69.62 86 LYS A O 1
ATOM 713 N N . GLY A 1 87 ? -42.600 -6.208 38.029 1.00 70.56 87 GLY A N 1
ATOM 714 C CA . GLY A 1 87 ? -42.771 -5.647 36.684 1.00 70.56 87 GLY A CA 1
ATOM 715 C C . GLY A 1 87 ? -42.182 -4.253 36.448 1.00 70.56 87 GLY A C 1
ATOM 716 O O . GLY A 1 87 ? -42.183 -3.812 35.303 1.00 70.56 87 GLY A O 1
ATOM 717 N N . GLN A 1 88 ? -41.625 -3.581 37.461 1.00 70.31 88 GLN A N 1
ATOM 718 C CA . GLN A 1 88 ? -40.946 -2.293 37.275 1.00 70.31 88 GLN A CA 1
ATOM 719 C C . GLN A 1 88 ? -39.506 -2.367 37.779 1.00 70.31 88 GLN A C 1
ATOM 721 O O . GLN A 1 88 ? -39.218 -2.224 38.964 1.00 70.31 88 GLN A O 1
ATOM 726 N N . TYR A 1 89 ? -38.586 -2.606 36.844 1.00 68.50 89 TYR A N 1
ATOM 727 C CA . TYR A 1 89 ? -37.161 -2.448 37.107 1.00 68.50 89 TYR A CA 1
ATOM 728 C C . TYR A 1 89 ? -36.830 -0.949 37.210 1.00 68.50 89 TYR A C 1
ATOM 730 O O . TYR A 1 89 ? -37.225 -0.187 36.323 1.00 68.50 89 TYR A O 1
ATOM 738 N N . PRO A 1 90 ? -36.107 -0.501 38.252 1.00 70.50 90 PRO A N 1
ATOM 739 C CA . PRO A 1 90 ? -35.646 0.878 38.345 1.00 70.50 90 PRO A CA 1
ATOM 740 C C . PRO A 1 90 ? -34.787 1.251 37.133 1.00 70.50 90 PRO A C 1
ATOM 742 O O . PRO A 1 90 ? -33.935 0.470 36.705 1.00 70.50 90 PRO A O 1
ATOM 745 N N . ILE A 1 91 ? -34.986 2.457 36.595 1.00 71.44 91 ILE A N 1
ATOM 746 C CA . ILE A 1 91 ? -34.192 2.966 35.472 1.00 71.44 91 ILE A CA 1
ATOM 747 C C . ILE A 1 91 ? -32.738 3.123 35.940 1.00 71.44 91 ILE A C 1
ATOM 749 O O . ILE A 1 91 ? -32.406 3.986 36.756 1.00 71.44 91 ILE A O 1
ATOM 753 N N . PHE A 1 92 ? -31.863 2.257 35.435 1.00 68.25 92 PHE A N 1
ATOM 754 C CA . PHE A 1 92 ? -30.471 2.175 35.855 1.00 68.25 92 PHE A CA 1
ATOM 755 C C . PHE A 1 92 ? -29.604 3.176 35.076 1.00 68.25 92 PHE A C 1
ATOM 757 O O . PHE A 1 92 ? -28.975 2.843 34.078 1.00 68.25 92 PHE A O 1
ATOM 764 N N . ASN A 1 93 ? -29.558 4.426 35.547 1.00 68.94 93 ASN A N 1
ATOM 765 C CA . ASN A 1 93 ? -28.788 5.514 34.917 1.00 68.94 93 ASN A CA 1
ATOM 766 C C . ASN A 1 93 ? -27.374 5.712 35.500 1.00 68.94 93 ASN A C 1
ATOM 768 O O . ASN A 1 93 ? -26.729 6.724 35.234 1.00 68.94 93 ASN A O 1
ATOM 772 N N . LYS A 1 94 ? -26.871 4.771 36.309 1.00 71.88 94 LYS A N 1
ATOM 773 C CA . LYS A 1 94 ? -25.583 4.899 37.019 1.00 71.88 94 LYS A CA 1
ATOM 774 C C . LYS A 1 94 ? -24.408 4.246 36.283 1.00 71.88 94 LYS A C 1
ATOM 776 O O . LYS A 1 94 ? -23.459 3.797 36.922 1.00 71.88 94 LYS A O 1
ATOM 781 N N . TYR A 1 95 ? -24.448 4.179 34.952 1.00 69.69 95 TYR A N 1
ATOM 782 C CA . TYR A 1 95 ? -23.273 3.741 34.205 1.00 69.69 95 TYR A CA 1
ATOM 783 C C . TYR A 1 95 ? -22.185 4.821 34.250 1.00 69.69 95 TYR A C 1
ATOM 785 O O . TYR A 1 95 ? -22.490 6.005 34.073 1.00 69.69 95 TYR A O 1
ATOM 793 N N . PRO A 1 96 ? -20.914 4.444 34.464 1.00 79.31 96 PRO A N 1
ATOM 794 C CA . PRO A 1 96 ? -19.805 5.380 34.361 1.00 79.31 96 PRO A CA 1
ATOM 795 C C . PRO A 1 96 ? -19.712 5.903 32.921 1.00 79.31 96 PRO A C 1
ATOM 797 O O . PRO A 1 96 ? -19.214 5.206 32.037 1.00 79.31 96 PRO A O 1
ATOM 800 N N . LYS A 1 97 ? -20.200 7.128 32.679 1.00 76.81 97 LYS A N 1
ATOM 801 C CA . LYS A 1 97 ? -20.232 7.758 31.344 1.00 76.81 97 LYS A CA 1
ATOM 802 C C . LYS A 1 97 ? -18.860 7.748 30.668 1.00 76.81 97 LYS A C 1
ATOM 804 O O . LYS A 1 97 ? -18.749 7.370 29.512 1.00 76.81 97 LYS A O 1
ATOM 809 N N . PHE A 1 98 ? -17.810 7.993 31.455 1.00 82.12 98 PHE A N 1
ATOM 810 C CA . PHE A 1 98 ? -16.418 7.963 31.008 1.00 82.12 98 PHE A CA 1
ATOM 811 C C . PHE A 1 98 ? -16.032 6.679 30.254 1.00 82.12 98 PHE A C 1
ATOM 813 O O . PHE A 1 98 ? -15.370 6.752 29.225 1.00 82.12 98 PHE A O 1
ATOM 820 N N . ILE A 1 99 ? -16.464 5.504 30.728 1.00 81.06 99 ILE A N 1
ATOM 821 C CA . ILE A 1 99 ? -16.106 4.225 30.093 1.00 81.06 99 ILE A CA 1
ATOM 822 C C . ILE A 1 99 ? -16.806 4.091 28.737 1.00 81.06 99 ILE A C 1
ATOM 824 O O . ILE A 1 99 ? -16.197 3.659 27.761 1.00 81.06 99 ILE A O 1
ATOM 828 N N . VAL A 1 100 ? -18.081 4.476 28.673 1.00 81.12 100 VAL A N 1
ATOM 829 C CA . VAL A 1 100 ? -18.901 4.361 27.460 1.00 81.12 100 VAL A CA 1
ATOM 830 C C . VAL A 1 100 ? -18.448 5.361 26.395 1.00 81.12 100 VAL A C 1
ATOM 832 O O . VAL A 1 100 ? -18.337 5.007 25.217 1.00 81.12 100 VAL A O 1
ATOM 835 N N . ASP A 1 101 ? -18.136 6.586 26.811 1.00 86.88 101 ASP A N 1
ATOM 836 C CA . ASP A 1 101 ? -17.698 7.661 25.923 1.00 86.88 101 ASP A CA 1
ATOM 837 C C . ASP A 1 101 ? -16.315 7.351 25.337 1.00 86.88 101 ASP A C 1
ATOM 839 O O . ASP A 1 101 ? -16.132 7.429 24.122 1.00 86.88 101 ASP A O 1
ATOM 843 N N . TYR A 1 102 ? -15.372 6.890 26.169 1.00 89.75 102 TYR A N 1
ATOM 844 C CA . TYR A 1 102 ? -14.034 6.498 25.718 1.00 89.75 102 TYR A CA 1
ATOM 845 C C . TYR A 1 102 ? -14.079 5.348 24.705 1.00 89.75 102 TYR A C 1
ATOM 847 O O . TYR A 1 102 ? -13.479 5.432 23.638 1.00 89.75 102 TYR A O 1
ATOM 855 N N . GLN A 1 103 ? -14.852 4.294 24.983 1.00 87.69 103 GLN A N 1
ATOM 856 C CA . GLN A 1 103 ? -15.008 3.178 24.043 1.00 87.69 103 GLN A CA 1
ATOM 857 C C . GLN A 1 103 ? -15.624 3.615 22.710 1.00 87.69 103 GLN A C 1
ATOM 859 O O . GLN A 1 103 ? -15.320 3.036 21.669 1.00 87.69 103 GLN A O 1
ATOM 864 N N . SER A 1 104 ? -16.512 4.609 22.733 1.00 89.56 104 SER A N 1
ATOM 865 C CA . SER A 1 104 ? -17.143 5.135 21.522 1.00 89.56 104 SER A CA 1
ATOM 866 C C . SER A 1 104 ? -16.169 5.971 20.697 1.00 89.56 104 SER A C 1
ATOM 868 O O . SER A 1 104 ? -16.111 5.788 19.484 1.00 89.56 104 SER A O 1
ATOM 870 N N . GLN A 1 105 ? -15.368 6.817 21.349 1.00 93.00 105 GLN A N 1
ATOM 871 C CA . GLN A 1 105 ? -14.304 7.579 20.694 1.00 93.00 105 GLN A CA 1
ATOM 872 C C . GLN A 1 105 ? -13.239 6.664 20.088 1.00 93.00 105 GLN A C 1
ATOM 874 O O . GLN A 1 105 ? -12.857 6.857 18.939 1.00 93.00 105 GLN A O 1
ATOM 879 N N . GLU A 1 106 ? -12.806 5.634 20.816 1.00 95.31 106 GLU A N 1
ATOM 880 C CA . GLU A 1 106 ? -11.766 4.725 20.331 1.00 95.31 106 GLU A CA 1
ATOM 881 C C . GLU A 1 106 ? -12.245 3.915 19.118 1.00 95.31 106 GLU A C 1
ATOM 883 O O . GLU A 1 106 ? -11.509 3.761 18.147 1.00 95.31 106 GLU A O 1
ATOM 888 N N . ARG A 1 107 ? -13.507 3.458 19.119 1.00 95.50 107 ARG A N 1
ATOM 889 C CA . ARG A 1 107 ? -14.106 2.796 17.947 1.00 95.50 107 ARG A CA 1
ATOM 890 C C . ARG A 1 107 ? -14.149 3.706 16.727 1.00 95.50 107 ARG A C 1
ATOM 892 O O . ARG A 1 107 ? -13.882 3.242 15.625 1.00 95.50 107 ARG A O 1
ATOM 899 N N . GLU A 1 108 ? -14.503 4.973 16.917 1.00 95.69 108 GLU A N 1
ATOM 900 C CA . GLU A 1 108 ? -14.549 5.931 15.814 1.00 95.69 108 GLU A CA 1
ATOM 901 C C . GLU A 1 108 ? -13.144 6.241 15.286 1.00 95.69 108 GLU A C 1
ATOM 903 O O . GLU A 1 108 ? -12.953 6.285 14.073 1.00 95.69 108 GLU A O 1
ATOM 908 N N . ARG A 1 109 ? -12.140 6.34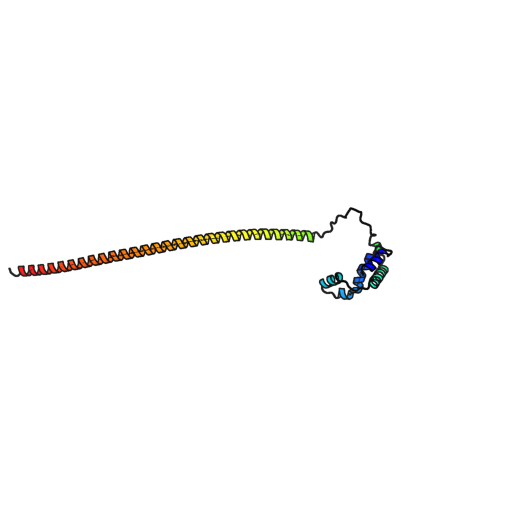4 16.168 1.00 97.25 109 ARG A N 1
ATOM 909 C CA . ARG A 1 109 ? -10.738 6.501 15.756 1.00 97.25 109 ARG A CA 1
ATOM 910 C C . ARG A 1 109 ? -10.263 5.314 14.917 1.00 97.25 109 ARG A C 1
ATOM 912 O O . ARG A 1 109 ? -9.771 5.515 13.814 1.00 97.25 109 ARG A O 1
ATOM 919 N N . ILE A 1 110 ? -10.497 4.085 15.389 1.00 97.25 110 ILE A N 1
ATOM 920 C CA . ILE A 1 110 ? -10.145 2.854 14.658 1.00 97.25 110 ILE A CA 1
ATOM 921 C C . ILE A 1 110 ? -10.834 2.817 13.290 1.00 97.25 110 ILE A C 1
ATOM 923 O O . ILE A 1 110 ? -10.220 2.461 12.289 1.00 97.25 110 ILE A O 1
ATOM 927 N N . ARG A 1 111 ? -12.108 3.218 13.226 1.00 97.12 111 ARG A N 1
ATOM 928 C CA . ARG A 1 111 ? -12.858 3.263 11.969 1.00 97.12 111 ARG A CA 1
ATOM 929 C C . ARG A 1 111 ? -12.242 4.239 10.964 1.00 97.12 111 ARG A C 1
ATOM 931 O O . ARG A 1 111 ? -12.201 3.935 9.775 1.00 97.12 111 ARG A O 1
ATOM 938 N N . GLN A 1 112 ? -11.799 5.407 11.423 1.00 97.50 112 GLN A N 1
ATOM 939 C CA . GLN A 1 112 ? -11.155 6.406 10.568 1.00 97.50 112 GLN A CA 1
ATOM 940 C C . GLN A 1 112 ? -9.799 5.909 10.062 1.00 97.50 112 GLN A C 1
ATOM 942 O O . GLN A 1 112 ? -9.560 5.957 8.857 1.00 97.50 112 GLN A O 1
ATOM 947 N N . GLU A 1 113 ? -8.983 5.336 10.948 1.00 97.56 113 GLU A N 1
ATOM 948 C CA . GLU A 1 113 ? -7.699 4.714 10.596 1.00 97.56 113 GLU A CA 1
ATOM 949 C C . GLU A 1 113 ? -7.879 3.598 9.550 1.00 97.56 113 GLU A C 1
ATOM 951 O O . GLU A 1 113 ? -7.130 3.521 8.579 1.00 97.56 113 GLU A O 1
ATOM 956 N N . GLU A 1 114 ? -8.910 2.758 9.686 1.00 97.88 114 GLU A N 1
ATOM 957 C CA . GLU A 1 114 ? -9.197 1.687 8.725 1.00 97.88 114 GLU A CA 1
ATOM 958 C C . GLU A 1 114 ? -9.610 2.236 7.349 1.00 97.88 114 GLU A C 1
ATOM 960 O O . GLU A 1 114 ? -9.172 1.731 6.313 1.00 97.88 114 GLU A O 1
ATOM 965 N N . ILE A 1 115 ? -10.412 3.305 7.315 1.00 97.94 115 ILE A N 1
ATOM 966 C CA . ILE A 1 115 ? -10.787 3.981 6.065 1.00 97.94 115 ILE A CA 1
ATOM 967 C C . ILE A 1 115 ? -9.556 4.583 5.380 1.00 97.94 115 ILE A C 1
ATOM 969 O O . ILE A 1 115 ? -9.417 4.463 4.161 1.00 97.94 115 ILE A O 1
ATOM 973 N N . GLU A 1 116 ? -8.675 5.237 6.134 1.00 97.62 116 GLU A N 1
ATOM 974 C CA . GLU A 1 116 ? -7.436 5.819 5.611 1.00 97.62 116 GLU A CA 1
ATOM 975 C C . GLU A 1 116 ? -6.503 4.739 5.068 1.00 97.62 116 GLU A C 1
ATOM 977 O O . GLU A 1 116 ? -6.078 4.826 3.916 1.00 97.62 116 GLU A O 1
ATOM 982 N N . TYR A 1 117 ? -6.301 3.661 5.825 1.00 97.81 117 TYR A N 1
ATOM 983 C CA . TYR A 1 117 ? -5.510 2.512 5.396 1.00 97.81 117 TYR A CA 1
ATOM 984 C C . TYR A 1 117 ? -6.015 1.915 4.073 1.00 97.81 117 TYR A C 1
ATOM 986 O O . TYR A 1 117 ? -5.233 1.610 3.169 1.00 97.81 117 TYR A O 1
ATOM 994 N N . LEU A 1 118 ? -7.336 1.776 3.915 1.00 98.00 118 LEU A N 1
ATOM 995 C CA . LEU A 1 118 ? -7.923 1.276 2.671 1.00 98.00 118 LEU A CA 1
ATOM 996 C C . LEU A 1 118 ? -7.699 2.232 1.491 1.00 98.00 118 LEU A C 1
ATOM 998 O O . LEU A 1 118 ? -7.444 1.763 0.381 1.00 98.00 118 LEU A O 1
ATOM 1002 N N . ARG A 1 119 ? -7.757 3.551 1.714 1.00 97.81 119 ARG A N 1
ATOM 1003 C CA . ARG A 1 119 ? -7.470 4.559 0.676 1.00 97.81 119 ARG A CA 1
ATOM 1004 C C . ARG A 1 119 ? -6.009 4.526 0.247 1.00 97.81 119 ARG A C 1
ATOM 1006 O O . ARG A 1 119 ? -5.729 4.515 -0.949 1.00 97.81 119 ARG A O 1
ATOM 1013 N N . GLU A 1 120 ? -5.084 4.472 1.200 1.00 97.56 120 GLU A N 1
ATOM 1014 C CA . GLU A 1 120 ? -3.649 4.371 0.914 1.00 97.56 120 GLU A CA 1
ATOM 1015 C C . GLU A 1 120 ? -3.334 3.109 0.114 1.00 97.56 120 GLU A C 1
ATOM 1017 O O . GLU A 1 120 ? -2.618 3.155 -0.885 1.00 97.56 120 GLU A O 1
ATOM 1022 N N . ARG A 1 121 ? -3.936 1.980 0.493 1.00 98.06 121 ARG A N 1
ATOM 1023 C CA . ARG A 1 121 ? -3.768 0.721 -0.229 1.00 98.06 121 ARG A CA 1
ATOM 1024 C C . ARG A 1 121 ? -4.303 0.786 -1.662 1.00 98.06 121 ARG A C 1
ATOM 1026 O O . ARG A 1 121 ? -3.678 0.228 -2.561 1.00 98.06 121 ARG A O 1
ATOM 1033 N N . GLN A 1 122 ? -5.434 1.454 -1.892 1.00 97.69 122 GLN A N 1
ATOM 1034 C CA . GLN A 1 122 ? -5.945 1.685 -3.248 1.00 97.69 122 GLN A CA 1
ATOM 1035 C C . GLN A 1 122 ? -4.958 2.515 -4.077 1.00 97.69 122 GLN A C 1
ATOM 1037 O O . GLN A 1 122 ? -4.611 2.111 -5.184 1.00 97.69 122 GLN A O 1
ATOM 1042 N N . LEU A 1 123 ? -4.436 3.607 -3.512 1.00 98.06 123 LEU A N 1
ATOM 1043 C CA . LEU A 1 123 ? -3.442 4.453 -4.175 1.00 98.06 123 LEU A CA 1
ATOM 1044 C C . LEU A 1 123 ? -2.170 3.670 -4.537 1.00 98.06 123 LEU A C 1
ATOM 1046 O O . LEU A 1 123 ? -1.649 3.817 -5.640 1.00 98.06 123 LEU A O 1
ATOM 1050 N N . LEU A 1 124 ? -1.677 2.820 -3.632 1.00 98.12 124 LEU A N 1
ATOM 1051 C CA . LEU A 1 124 ? -0.510 1.977 -3.897 1.00 98.12 124 LEU A CA 1
ATOM 1052 C C . LEU A 1 124 ? -0.750 1.030 -5.073 1.00 98.12 124 LEU A C 1
ATOM 1054 O O . LEU A 1 124 ? 0.093 0.952 -5.961 1.00 98.12 124 LEU A O 1
ATOM 1058 N N . HIS A 1 125 ? -1.912 0.376 -5.129 1.00 97.81 125 HIS A N 1
ATOM 1059 C CA . HIS A 1 125 ? -2.259 -0.482 -6.262 1.00 97.81 125 HIS A CA 1
ATOM 1060 C C . HIS A 1 125 ? -2.349 0.293 -7.584 1.00 97.81 125 HIS A C 1
ATOM 1062 O O . HIS A 1 125 ? -1.915 -0.212 -8.618 1.00 97.81 125 HIS A O 1
ATOM 1068 N N . GLU A 1 126 ? -2.862 1.526 -7.573 1.00 98.00 126 GLU A N 1
ATOM 1069 C CA . GLU A 1 126 ? -2.866 2.383 -8.765 1.00 98.00 126 GLU A CA 1
ATOM 1070 C C . GLU A 1 126 ? -1.448 2.759 -9.217 1.00 98.00 126 GLU A C 1
ATOM 1072 O O . GLU A 1 126 ? -1.157 2.764 -10.414 1.00 98.00 126 GLU A O 1
ATOM 1077 N N . ILE A 1 127 ? -0.552 3.063 -8.273 1.00 98.19 127 ILE A N 1
ATOM 1078 C CA . ILE A 1 127 ? 0.856 3.362 -8.564 1.00 98.19 127 ILE A CA 1
ATOM 1079 C C . ILE A 1 127 ? 1.557 2.126 -9.134 1.00 98.19 127 ILE A C 1
ATOM 1081 O O . ILE A 1 127 ? 2.277 2.239 -10.124 1.00 98.19 127 ILE A O 1
ATOM 1085 N N . GLU A 1 128 ? 1.334 0.950 -8.547 1.00 98.00 128 GLU A N 1
ATOM 1086 C CA . GLU A 1 128 ? 1.877 -0.319 -9.038 1.00 98.00 128 GLU A CA 1
ATOM 1087 C C . GLU A 1 128 ? 1.398 -0.621 -10.460 1.00 98.00 128 GLU A C 1
ATOM 1089 O O . GLU A 1 128 ? 2.214 -0.961 -11.317 1.00 98.00 128 GLU A O 1
ATOM 1094 N N . ALA A 1 129 ? 0.103 -0.441 -10.737 1.00 98.00 129 ALA A N 1
ATOM 1095 C CA . ALA A 1 129 ? -0.458 -0.640 -12.069 1.00 98.00 129 ALA A CA 1
ATOM 1096 C C . ALA A 1 129 ? 0.205 0.284 -13.103 1.00 98.00 129 ALA A C 1
ATOM 1098 O O . ALA A 1 129 ? 0.697 -0.193 -14.125 1.00 98.00 129 ALA A O 1
ATOM 1099 N N . LYS A 1 130 ? 0.324 1.583 -12.797 1.00 98.06 130 LYS A N 1
ATOM 1100 C CA . LYS A 1 130 ? 1.013 2.550 -13.669 1.00 98.06 130 LYS A CA 1
ATOM 1101 C C . LYS A 1 130 ? 2.492 2.221 -13.856 1.00 98.06 130 LYS A C 1
ATOM 1103 O O . LYS A 1 130 ? 3.028 2.378 -14.946 1.00 98.06 130 LYS A O 1
ATOM 1108 N N . ALA A 1 131 ? 3.170 1.751 -12.810 1.00 98.06 131 ALA A N 1
ATOM 1109 C CA . ALA A 1 131 ? 4.568 1.345 -12.907 1.00 98.06 131 ALA A CA 1
ATOM 1110 C C . ALA A 1 131 ? 4.747 0.136 -13.838 1.00 98.06 131 ALA A C 1
ATOM 1112 O O . ALA A 1 131 ? 5.743 0.062 -14.555 1.00 98.06 131 ALA A O 1
ATOM 1113 N N . ILE A 1 132 ? 3.796 -0.802 -13.845 1.00 98.12 132 ILE A N 1
ATOM 1114 C CA . ILE A 1 132 ? 3.794 -1.930 -14.783 1.00 98.12 132 ILE A CA 1
ATOM 1115 C C . ILE A 1 132 ? 3.554 -1.435 -16.212 1.00 98.12 132 ILE A C 1
ATOM 1117 O O . ILE A 1 132 ? 4.301 -1.826 -17.105 1.00 98.12 132 ILE A O 1
ATOM 1121 N N . GLU A 1 133 ? 2.571 -0.557 -16.427 1.00 97.81 133 GLU A N 1
ATOM 1122 C CA . GLU A 1 133 ? 2.298 0.035 -17.745 1.00 97.81 133 GLU A CA 1
ATOM 1123 C C . GLU A 1 133 ? 3.539 0.731 -18.314 1.00 97.81 133 GLU A C 1
ATOM 1125 O O . GLU A 1 133 ? 3.977 0.395 -19.413 1.00 97.81 133 GLU A O 1
ATOM 1130 N N . HIS A 1 134 ? 4.180 1.603 -17.531 1.00 98.12 134 HIS A N 1
ATOM 1131 C CA . HIS A 1 134 ? 5.405 2.285 -17.950 1.00 98.12 134 HIS A CA 1
ATOM 1132 C C . HIS A 1 134 ? 6.556 1.325 -18.251 1.00 98.12 134 HIS A C 1
ATOM 1134 O O . HIS A 1 134 ? 7.271 1.522 -19.226 1.00 98.12 134 HIS A O 1
ATOM 1140 N N . ARG A 1 135 ? 6.723 0.247 -17.475 1.00 97.69 135 ARG A N 1
ATOM 1141 C CA . ARG A 1 135 ? 7.749 -0.767 -17.773 1.00 97.69 135 ARG A CA 1
ATOM 1142 C C . ARG A 1 135 ? 7.510 -1.440 -19.119 1.00 97.69 135 ARG A C 1
ATOM 1144 O O . ARG A 1 135 ? 8.456 -1.628 -19.876 1.00 97.69 135 ARG A O 1
ATOM 1151 N N . VAL A 1 136 ? 6.261 -1.787 -19.424 1.00 97.94 136 VAL A N 1
ATOM 1152 C CA . VAL A 1 136 ? 5.905 -2.381 -20.719 1.00 97.94 136 VAL A CA 1
ATOM 1153 C C . VAL A 1 136 ? 6.154 -1.378 -21.848 1.00 97.94 136 VAL A C 1
ATOM 1155 O O . VAL A 1 136 ? 6.719 -1.738 -22.881 1.00 97.94 136 VAL A O 1
ATOM 1158 N N . GLU A 1 137 ? 5.778 -0.112 -21.662 1.00 97.94 137 GLU A N 1
ATOM 1159 C CA . GLU A 1 137 ? 6.064 0.954 -22.627 1.00 97.94 137 GLU A CA 1
ATOM 1160 C C . GLU A 1 137 ? 7.569 1.095 -22.882 1.00 97.94 137 GLU A C 1
ATOM 1162 O O . GLU A 1 137 ? 7.991 1.054 -24.042 1.00 97.94 137 GLU A O 1
ATOM 1167 N N . ASP A 1 138 ? 8.374 1.167 -21.822 1.00 98.06 138 ASP A N 1
ATOM 1168 C CA . ASP A 1 138 ? 9.831 1.261 -21.891 1.00 98.06 138 ASP A CA 1
ATOM 1169 C C . ASP A 1 138 ? 10.431 0.063 -22.636 1.00 98.06 138 ASP A C 1
ATOM 1171 O O . ASP A 1 138 ? 11.225 0.244 -23.559 1.00 98.06 138 ASP A O 1
ATOM 1175 N N . GLU A 1 139 ? 10.011 -1.166 -22.321 1.00 98.06 139 GLU A N 1
ATOM 1176 C CA . GLU A 1 139 ? 10.457 -2.379 -23.021 1.00 98.06 139 GLU A CA 1
ATOM 1177 C C . GLU A 1 139 ? 10.134 -2.325 -24.520 1.00 98.06 139 GLU A C 1
ATOM 1179 O O . GLU A 1 139 ? 10.991 -2.616 -25.365 1.00 98.06 139 GLU A O 1
ATOM 1184 N N . THR A 1 140 ? 8.918 -1.902 -24.884 1.00 97.75 140 THR A N 1
ATOM 1185 C CA . THR A 1 140 ? 8.549 -1.753 -26.300 1.00 97.75 140 THR A CA 1
ATOM 1186 C C . THR A 1 140 ? 9.344 -0.648 -26.990 1.00 97.75 140 THR A C 1
ATOM 1188 O O . THR A 1 140 ? 9.657 -0.767 -28.178 1.00 97.75 140 THR A O 1
ATOM 1191 N N . TRP A 1 141 ? 9.684 0.422 -26.272 1.00 98.06 141 TRP A N 1
ATOM 1192 C CA . TRP A 1 141 ? 10.496 1.518 -26.782 1.00 98.06 141 TRP A CA 1
ATOM 1193 C C . TRP A 1 141 ? 11.943 1.077 -27.012 1.00 98.06 141 TRP A C 1
ATOM 1195 O O . TRP A 1 141 ? 12.464 1.273 -28.112 1.00 98.06 141 TRP A O 1
ATOM 1205 N N . TYR A 1 142 ? 12.550 0.382 -26.046 1.00 97.94 142 TYR A N 1
ATOM 1206 C CA . TYR A 1 142 ? 13.884 -0.200 -26.189 1.00 97.94 142 TYR A CA 1
ATOM 1207 C C . TYR A 1 142 ? 13.947 -1.169 -27.364 1.00 97.94 142 TYR A C 1
ATOM 1209 O O . TYR A 1 142 ? 14.865 -1.084 -28.180 1.00 97.94 142 TYR A O 1
ATOM 1217 N N . ARG A 1 143 ? 12.931 -2.026 -27.523 1.00 97.88 143 ARG A N 1
ATOM 1218 C CA . ARG A 1 143 ? 12.869 -2.954 -28.654 1.00 97.88 143 ARG A CA 1
ATOM 1219 C C . ARG A 1 143 ? 12.803 -2.231 -29.999 1.00 97.88 143 ARG A C 1
ATOM 1221 O O . ARG A 1 143 ? 13.467 -2.636 -30.949 1.00 97.88 143 ARG A O 1
ATOM 1228 N N . LYS A 1 144 ? 12.022 -1.150 -30.097 1.00 97.69 144 LYS A N 1
ATOM 1229 C CA . LYS A 1 144 ? 11.981 -0.308 -31.306 1.00 97.69 144 LYS A CA 1
ATOM 1230 C C . LYS A 1 144 ? 13.333 0.353 -31.567 1.00 97.69 144 LYS A C 1
ATOM 1232 O O . LYS A 1 144 ? 13.755 0.416 -32.718 1.00 97.69 144 LYS A O 1
ATOM 1237 N N . GLN A 1 145 ? 14.005 0.834 -30.525 1.00 98.00 145 GLN A N 1
ATOM 1238 C CA . GLN A 1 145 ? 15.301 1.487 -30.665 1.00 98.00 145 GLN A CA 1
ATOM 1239 C C . GLN A 1 145 ? 16.378 0.513 -31.162 1.00 98.00 145 GLN A C 1
ATOM 1241 O O . GLN A 1 145 ? 17.141 0.864 -32.057 1.00 98.00 145 GLN A O 1
ATOM 1246 N N . GLU A 1 146 ? 16.406 -0.708 -30.631 1.00 97.94 146 GLU A N 1
ATOM 1247 C CA . GLU A 1 146 ? 17.314 -1.772 -31.071 1.00 97.94 146 GLU A CA 1
ATOM 1248 C C . GLU A 1 146 ? 17.119 -2.087 -32.562 1.00 97.94 146 GLU A C 1
ATOM 1250 O O . GLU A 1 146 ? 18.075 -2.061 -33.333 1.00 97.94 146 GLU A O 1
ATOM 1255 N N . LEU A 1 147 ? 15.867 -2.244 -33.009 1.00 97.94 147 LEU A N 1
ATOM 1256 C CA . LEU A 1 147 ? 15.552 -2.465 -34.427 1.00 97.94 147 LEU A CA 1
ATOM 1257 C C . LEU A 1 147 ? 16.016 -1.308 -35.328 1.00 97.94 147 LEU A C 1
ATOM 1259 O O . LEU A 1 147 ? 16.481 -1.536 -36.446 1.00 97.94 147 LEU A O 1
ATOM 1263 N N . LEU A 1 148 ? 15.895 -0.061 -34.861 1.00 98.25 148 LEU A N 1
ATOM 1264 C CA . LEU A 1 148 ? 16.387 1.104 -35.601 1.00 98.25 148 LEU A CA 1
ATOM 1265 C C . LEU A 1 148 ? 17.916 1.114 -35.697 1.00 98.25 148 LEU A C 1
ATOM 1267 O O . LEU A 1 148 ? 18.448 1.420 -36.764 1.00 98.25 148 LEU A O 1
ATOM 1271 N N . GLN A 1 149 ? 18.612 0.762 -34.614 1.00 98.19 149 GLN A N 1
ATOM 1272 C CA . GLN A 1 149 ? 20.071 0.653 -34.603 1.00 98.19 149 GLN A CA 1
ATOM 1273 C C . GLN A 1 149 ? 20.547 -0.446 -35.556 1.00 98.19 149 GLN A C 1
ATOM 1275 O O . GLN A 1 149 ? 21.421 -0.194 -36.384 1.00 98.19 149 GLN A O 1
ATOM 1280 N N . GLU A 1 150 ? 19.922 -1.625 -35.528 1.00 98.31 150 GLU A N 1
ATOM 1281 C CA . GLU A 1 150 ? 20.228 -2.720 -36.454 1.00 98.31 150 GLU A CA 1
ATOM 1282 C C . GLU A 1 150 ? 20.030 -2.302 -37.919 1.00 98.31 150 GLU A C 1
ATOM 1284 O O . GLU A 1 150 ? 20.891 -2.554 -38.767 1.00 98.31 150 GLU A O 1
ATOM 1289 N N . ALA A 1 151 ? 18.924 -1.619 -38.229 1.00 98.31 151 ALA A N 1
ATOM 1290 C CA . ALA A 1 151 ? 18.659 -1.111 -39.573 1.00 98.31 151 ALA A CA 1
ATOM 1291 C C . ALA A 1 151 ? 19.701 -0.066 -40.013 1.00 98.31 151 ALA A C 1
ATOM 1293 O O . ALA A 1 151 ? 20.135 -0.058 -41.170 1.00 98.31 151 ALA A O 1
ATOM 1294 N N . GLU A 1 152 ? 20.140 0.806 -39.101 1.00 98.31 152 GLU A N 1
ATOM 1295 C CA . GLU A 1 152 ? 21.200 1.773 -39.377 1.00 98.31 152 GLU A CA 1
ATOM 1296 C C . GLU A 1 152 ? 22.544 1.081 -39.634 1.00 98.31 152 GLU A C 1
ATOM 1298 O O . GLU A 1 152 ? 23.237 1.411 -40.599 1.00 98.31 152 GLU A O 1
ATOM 1303 N N . GLU A 1 153 ? 22.910 0.089 -38.824 1.00 98.19 153 GLU A N 1
ATOM 1304 C CA . GLU A 1 153 ? 24.127 -0.695 -39.027 1.00 98.19 153 GLU A CA 1
ATOM 1305 C C . GLU A 1 153 ? 24.120 -1.426 -40.368 1.00 98.19 153 GLU A C 1
ATOM 1307 O O . GLU A 1 153 ? 25.125 -1.424 -41.083 1.00 98.19 153 GLU A O 1
ATOM 1312 N N . GLN A 1 154 ? 22.989 -2.027 -40.743 1.00 97.88 154 GLN A N 1
ATOM 1313 C CA . GLN A 1 154 ? 22.823 -2.649 -42.054 1.00 97.88 154 GLN A CA 1
ATOM 1314 C C . GLN A 1 154 ? 23.002 -1.627 -43.178 1.00 97.88 154 GLN A C 1
ATOM 1316 O O . GLN A 1 154 ? 23.751 -1.880 -44.124 1.00 97.88 154 GLN A O 1
ATOM 1321 N N . ARG A 1 155 ? 22.394 -0.442 -43.050 1.00 98.00 155 ARG A N 1
ATOM 1322 C CA . ARG A 1 155 ? 22.570 0.652 -44.012 1.00 98.00 155 ARG A CA 1
ATOM 1323 C C . ARG A 1 155 ? 24.037 1.071 -44.132 1.00 98.00 155 ARG A C 1
ATOM 1325 O O . ARG A 1 155 ? 24.527 1.224 -45.248 1.00 98.00 155 ARG A O 1
ATOM 1332 N N . ARG A 1 156 ? 24.750 1.227 -43.012 1.00 97.94 156 ARG A N 1
ATOM 1333 C CA . ARG A 1 156 ? 26.182 1.577 -42.995 1.00 97.94 156 ARG A CA 1
ATOM 1334 C C . ARG A 1 156 ? 27.037 0.502 -43.668 1.00 97.94 156 ARG A C 1
ATOM 1336 O O . ARG A 1 156 ? 27.919 0.844 -44.448 1.00 97.94 156 ARG A O 1
ATOM 1343 N N . LYS A 1 157 ? 26.751 -0.783 -43.424 1.00 98.06 157 LYS A N 1
ATOM 1344 C CA . LYS A 1 157 ? 27.438 -1.910 -44.082 1.00 98.06 157 LYS A CA 1
ATOM 1345 C C . LYS A 1 157 ? 27.241 -1.879 -45.598 1.00 98.06 157 LYS A C 1
ATOM 1347 O O . LYS A 1 157 ? 28.214 -2.006 -46.331 1.00 98.06 157 LYS A O 1
ATOM 1352 N N . ILE A 1 158 ? 26.009 -1.667 -46.066 1.00 97.75 158 ILE A N 1
ATOM 1353 C CA . ILE A 1 158 ? 25.714 -1.568 -47.504 1.00 97.75 158 ILE A CA 1
ATOM 1354 C C . ILE A 1 158 ? 26.493 -0.406 -48.126 1.00 97.75 158 ILE A C 1
ATOM 1356 O O . ILE A 1 158 ? 27.216 -0.626 -49.096 1.00 97.75 158 ILE A O 1
ATOM 1360 N N . LEU A 1 159 ? 26.430 0.787 -47.524 1.00 97.50 159 LEU A N 1
ATOM 1361 C CA . LEU A 1 159 ? 27.163 1.963 -48.004 1.00 97.50 159 LEU A CA 1
ATOM 1362 C C . LEU A 1 159 ? 28.671 1.704 -48.087 1.00 97.50 159 LEU A C 1
ATOM 1364 O O . LEU A 1 159 ? 29.274 1.998 -49.114 1.00 97.50 159 LEU A O 1
ATOM 1368 N N . LEU A 1 160 ? 29.263 1.082 -47.065 1.00 98.00 160 LEU A N 1
ATOM 1369 C CA . LEU A 1 160 ? 30.683 0.727 -47.072 1.00 98.00 160 LEU A CA 1
ATOM 1370 C C . LEU A 1 160 ? 31.026 -0.199 -48.252 1.00 98.00 160 LEU A C 1
ATOM 1372 O O . LEU A 1 160 ? 31.972 0.063 -48.990 1.00 98.00 160 LEU A O 1
ATOM 1376 N N . THR A 1 161 ? 30.221 -1.241 -48.492 1.00 97.56 161 THR A N 1
ATOM 1377 C CA . THR A 1 161 ? 30.457 -2.156 -49.625 1.00 97.56 161 THR A CA 1
ATOM 1378 C C . THR A 1 161 ? 30.281 -1.480 -50.987 1.00 97.56 161 THR A C 1
ATOM 1380 O O . THR A 1 161 ? 30.928 -1.863 -51.963 1.00 97.56 161 THR A O 1
ATOM 1383 N N . GLU A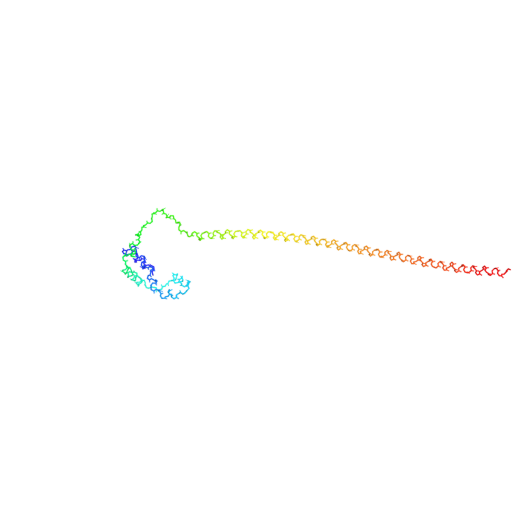 1 162 ? 29.398 -0.486 -51.093 1.00 96.94 162 GLU A N 1
ATOM 1384 C CA . GLU A 1 162 ? 29.221 0.310 -52.309 1.00 96.94 162 GLU A CA 1
ATOM 1385 C C . GLU A 1 162 ? 30.405 1.257 -52.533 1.00 96.94 162 GLU A C 1
ATOM 1387 O O . GLU A 1 162 ? 30.925 1.338 -53.649 1.00 96.94 162 GLU A O 1
ATOM 1392 N N . GLU A 1 163 ? 30.883 1.921 -51.479 1.00 97.25 163 GLU A N 1
ATOM 1393 C CA . GLU A 1 163 ? 32.067 2.781 -51.515 1.00 97.25 163 GLU A CA 1
ATOM 1394 C C . GLU A 1 163 ? 33.325 2.006 -51.915 1.00 97.25 163 GLU A C 1
ATOM 1396 O O . GLU A 1 163 ? 34.087 2.478 -52.762 1.00 97.25 163 GLU A O 1
ATOM 1401 N N . GLU A 1 164 ? 33.523 0.798 -51.381 1.00 96.88 164 GLU A N 1
ATOM 1402 C CA . GLU A 1 164 ? 34.630 -0.089 -51.756 1.00 96.88 164 GLU A CA 1
ATOM 1403 C C . GLU A 1 164 ? 34.593 -0.434 -53.250 1.00 96.88 164 GLU A C 1
ATOM 1405 O O . GLU A 1 164 ? 35.595 -0.256 -53.949 1.00 96.88 164 GLU A O 1
ATOM 1410 N N . LYS A 1 165 ? 33.425 -0.822 -53.782 1.00 97.00 165 LYS A N 1
ATOM 1411 C CA . LYS A 1 165 ? 33.245 -1.095 -55.221 1.00 97.00 165 LYS A CA 1
ATOM 1412 C C . LYS A 1 165 ? 33.557 0.133 -56.075 1.00 97.00 165 LYS A C 1
ATOM 1414 O O . LYS A 1 165 ? 34.225 0.024 -57.106 1.00 97.00 165 LYS A O 1
ATOM 1419 N N . LEU A 1 166 ? 33.096 1.315 -55.663 1.00 96.75 166 LEU A N 1
ATOM 1420 C CA . LEU A 1 166 ? 33.387 2.568 -56.364 1.00 96.75 166 LEU A CA 1
ATOM 1421 C C . LEU A 1 166 ? 34.879 2.917 -56.296 1.00 96.75 166 LEU A C 1
ATOM 1423 O O . LEU A 1 166 ? 35.449 3.374 -57.291 1.00 96.75 166 LEU A O 1
ATOM 1427 N N . ALA A 1 167 ? 35.534 2.689 -55.158 1.00 96.56 167 ALA A N 1
ATOM 1428 C CA . ALA A 1 167 ? 36.964 2.908 -54.987 1.00 96.56 167 ALA A CA 1
ATOM 1429 C C . ALA A 1 167 ? 37.791 1.959 -55.867 1.00 96.56 167 ALA A C 1
ATOM 1431 O O . ALA A 1 167 ? 38.739 2.403 -56.516 1.00 96.56 167 ALA A O 1
ATOM 1432 N N . GLU A 1 168 ? 37.416 0.682 -55.958 1.00 96.38 168 GLU A N 1
ATOM 1433 C CA . GLU A 1 168 ? 38.032 -0.291 -56.865 1.00 96.38 168 GLU A CA 1
ATOM 1434 C C . GLU A 1 168 ? 37.874 0.110 -58.333 1.00 96.38 168 GLU A C 1
ATOM 1436 O O . GLU A 1 168 ? 38.856 0.119 -59.081 1.00 96.38 168 GLU A O 1
ATOM 1441 N N . GLN A 1 169 ? 36.667 0.515 -58.743 1.00 95.38 169 GLN A N 1
ATOM 1442 C CA . GLN A 1 169 ? 36.434 1.031 -60.091 1.00 95.38 169 GLN A CA 1
ATOM 1443 C C . GLN A 1 169 ? 37.323 2.246 -60.370 1.00 95.38 169 GLN A C 1
ATOM 1445 O O . GLN A 1 169 ? 38.031 2.264 -61.376 1.00 95.38 169 GLN A O 1
ATOM 1450 N N . ARG A 1 170 ? 37.360 3.235 -59.465 1.00 96.38 170 ARG A N 1
ATOM 1451 C CA . ARG A 1 170 ? 38.239 4.412 -59.590 1.00 96.38 170 ARG A CA 1
ATOM 1452 C C . ARG A 1 170 ? 39.710 4.015 -59.708 1.00 96.38 170 ARG A C 1
ATOM 1454 O O . ARG A 1 170 ? 40.389 4.528 -60.594 1.00 96.38 170 ARG A O 1
ATOM 1461 N N . ARG A 1 171 ? 40.199 3.076 -58.887 1.00 95.56 171 ARG A N 1
ATOM 1462 C CA . ARG A 1 171 ? 41.575 2.549 -58.982 1.00 95.56 171 ARG A CA 1
ATOM 1463 C C . ARG A 1 171 ? 41.843 1.947 -60.359 1.00 95.56 171 ARG A C 1
ATOM 1465 O O . ARG A 1 171 ? 42.872 2.257 -60.954 1.00 95.56 171 ARG A O 1
ATOM 1472 N N . ARG A 1 172 ? 40.913 1.149 -60.894 1.00 95.62 172 ARG A N 1
ATOM 1473 C CA . ARG A 1 172 ? 41.028 0.541 -62.228 1.00 95.62 172 ARG A CA 1
ATOM 1474 C C . ARG A 1 172 ? 41.077 1.591 -63.341 1.00 95.62 172 ARG A C 1
ATOM 1476 O O . ARG A 1 172 ? 41.939 1.496 -64.211 1.00 95.62 172 ARG A O 1
ATOM 1483 N N . TRP A 1 173 ? 40.206 2.603 -63.302 1.00 95.44 173 TRP A N 1
ATOM 1484 C CA . TRP A 1 173 ? 40.218 3.710 -64.269 1.00 95.44 173 TRP A CA 1
ATOM 1485 C C . TRP A 1 173 ? 41.520 4.513 -64.206 1.00 95.44 173 TRP A C 1
ATOM 1487 O O . TRP A 1 173 ? 42.116 4.792 -65.244 1.00 95.44 173 TRP A O 1
ATOM 1497 N N . VAL A 1 174 ? 42.001 4.833 -63.001 1.00 96.56 174 VAL A N 1
ATOM 1498 C CA . VAL A 1 174 ? 43.274 5.543 -62.800 1.00 96.56 174 VAL A CA 1
ATOM 1499 C C . VAL A 1 174 ? 44.451 4.717 -63.319 1.00 96.56 174 VAL A C 1
ATOM 1501 O O . VAL 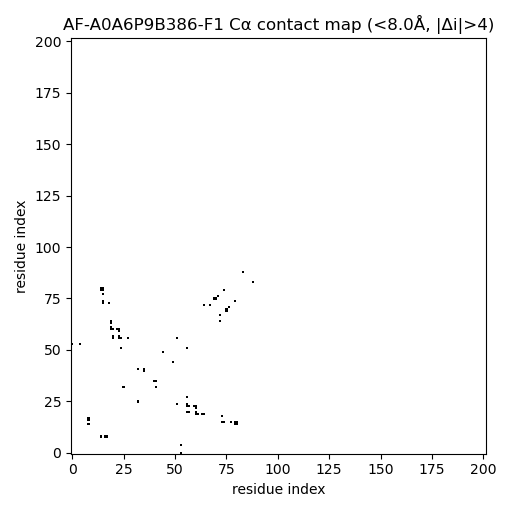A 1 174 ? 45.286 5.247 -64.048 1.00 96.56 174 VAL A O 1
ATOM 1504 N N . GLN A 1 175 ? 44.507 3.416 -63.017 1.00 95.44 175 GLN A N 1
ATOM 1505 C CA . GLN A 1 175 ? 45.544 2.524 -63.546 1.00 95.44 175 GLN A CA 1
ATOM 1506 C C . GLN A 1 175 ? 45.522 2.465 -65.079 1.00 95.44 175 GLN A C 1
ATOM 1508 O O . GLN A 1 175 ? 46.570 2.596 -65.710 1.00 95.44 175 GLN A O 1
ATOM 1513 N N . ALA A 1 176 ? 44.340 2.323 -65.688 1.00 95.31 176 ALA A N 1
ATOM 1514 C CA . ALA A 1 176 ? 44.189 2.326 -67.141 1.00 95.31 176 ALA A CA 1
ATOM 1515 C C . ALA A 1 176 ? 44.631 3.662 -67.767 1.00 95.31 176 ALA A C 1
ATOM 1517 O O . ALA A 1 176 ? 45.332 3.664 -68.780 1.00 95.31 176 ALA A O 1
ATOM 1518 N N . TYR A 1 177 ? 44.282 4.792 -67.142 1.00 95.31 177 TYR A N 1
ATOM 1519 C CA . TYR A 1 177 ? 44.715 6.123 -67.568 1.00 95.31 177 TYR A CA 1
ATOM 1520 C C . TYR A 1 177 ? 46.242 6.280 -67.507 1.00 95.31 177 TYR A C 1
ATOM 1522 O O . TYR A 1 177 ? 46.849 6.740 -68.474 1.00 95.31 177 TYR A O 1
ATOM 1530 N N . ILE A 1 178 ? 46.878 5.842 -66.412 1.00 95.44 178 ILE A N 1
ATOM 1531 C CA . ILE A 1 178 ? 48.341 5.873 -66.254 1.00 95.44 178 ILE A CA 1
ATOM 1532 C C . ILE A 1 178 ? 49.022 5.031 -67.340 1.00 95.44 178 ILE A C 1
ATOM 1534 O O . ILE A 1 178 ? 49.960 5.507 -67.980 1.00 95.44 178 ILE A O 1
ATOM 1538 N N . LEU A 1 179 ? 48.541 3.807 -67.582 1.00 94.81 179 LEU A N 1
ATOM 1539 C CA . LEU A 1 179 ? 49.080 2.920 -68.619 1.00 94.81 179 LEU A CA 1
ATOM 1540 C C . LEU A 1 179 ? 48.947 3.535 -70.016 1.00 94.81 179 LEU A C 1
ATOM 1542 O O . LEU A 1 179 ? 49.918 3.562 -70.771 1.00 94.81 179 LEU A O 1
ATOM 1546 N N . CYS A 1 180 ? 47.771 4.072 -70.348 1.00 91.81 180 CYS A N 1
ATOM 1547 C CA . CYS A 1 180 ? 47.538 4.742 -71.625 1.00 91.81 180 CYS A CA 1
ATOM 1548 C C . CYS A 1 180 ? 48.479 5.944 -71.803 1.00 91.81 180 CYS A C 1
ATOM 1550 O O . CYS A 1 180 ? 49.149 6.057 -72.828 1.00 91.81 180 CYS A O 1
ATOM 1552 N N . SER A 1 181 ? 48.615 6.786 -70.774 1.00 92.69 181 SER A N 1
ATOM 1553 C CA . SER A 1 181 ? 49.537 7.927 -70.773 1.00 92.69 181 SER A CA 1
ATOM 1554 C C . SER A 1 181 ? 50.996 7.498 -70.981 1.00 92.69 181 SER A C 1
ATOM 1556 O O . SER A 1 181 ? 51.687 8.070 -71.821 1.00 92.69 181 SER A O 1
ATOM 1558 N N . GLN A 1 182 ? 51.459 6.434 -70.309 1.00 92.94 182 GLN A N 1
ATOM 1559 C CA . GLN A 1 182 ? 52.804 5.882 -70.520 1.00 92.94 182 GLN A CA 1
ATOM 1560 C C . GLN A 1 182 ? 53.019 5.388 -71.955 1.00 92.94 182 GLN A C 1
ATOM 1562 O O . GLN A 1 182 ? 54.089 5.609 -72.521 1.00 92.94 182 GLN A O 1
ATOM 1567 N N . VAL A 1 183 ? 52.025 4.727 -72.555 1.00 93.38 183 VAL A N 1
ATOM 1568 C CA . VAL A 1 183 ? 52.099 4.263 -73.950 1.00 93.38 183 VAL A CA 1
ATOM 1569 C C . VAL A 1 183 ? 52.149 5.447 -74.915 1.00 93.38 183 VAL A C 1
ATOM 1571 O O . VAL A 1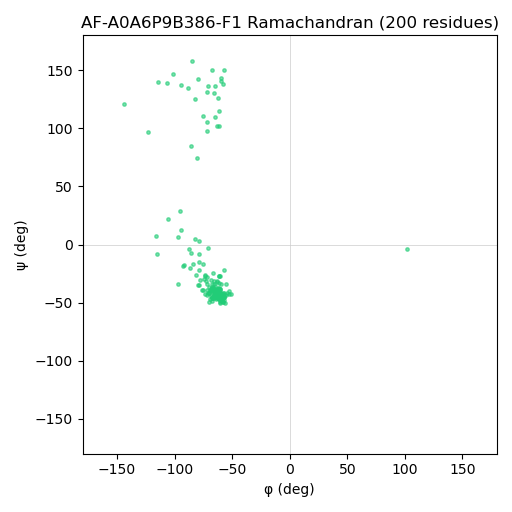 183 ? 53.016 5.476 -75.786 1.00 93.38 183 VAL A O 1
ATOM 1574 N N . VAL A 1 184 ? 51.286 6.452 -74.735 1.00 92.50 184 VAL A N 1
ATOM 1575 C CA . VAL A 1 184 ? 51.291 7.683 -75.545 1.00 92.50 184 VAL A CA 1
ATOM 1576 C C . VAL A 1 184 ? 52.632 8.403 -75.426 1.00 92.50 184 VAL A C 1
ATOM 1578 O O . VAL A 1 184 ? 53.205 8.807 -76.437 1.00 92.50 184 VAL A O 1
ATOM 1581 N N . TRP A 1 185 ? 53.168 8.521 -74.210 1.00 90.25 185 TRP A N 1
ATOM 1582 C CA . TRP A 1 185 ? 54.463 9.147 -73.967 1.00 90.25 185 TRP A CA 1
ATOM 1583 C C . TRP A 1 185 ? 55.600 8.388 -74.665 1.00 90.25 185 TRP A C 1
ATOM 1585 O O . TRP A 1 185 ? 56.409 9.008 -75.356 1.00 90.25 185 TRP A O 1
ATOM 1595 N N . LYS A 1 186 ? 55.622 7.047 -74.578 1.00 91.38 186 LYS A N 1
ATOM 1596 C CA . LYS A 1 186 ? 56.586 6.191 -75.296 1.00 91.38 186 LYS A CA 1
ATOM 1597 C C . LYS A 1 186 ? 56.487 6.350 -76.816 1.00 91.38 186 LYS A C 1
ATOM 1599 O O . LYS A 1 186 ? 57.505 6.561 -77.469 1.00 91.38 186 LYS A O 1
ATOM 1604 N N . LEU A 1 187 ? 55.278 6.303 -77.375 1.00 88.75 187 LEU A N 1
ATOM 1605 C CA . LEU A 1 187 ? 55.052 6.468 -78.815 1.00 88.75 187 LEU A CA 1
ATOM 1606 C C . LEU A 1 187 ? 55.470 7.858 -79.306 1.00 88.75 187 LEU A C 1
ATOM 1608 O O . LEU A 1 187 ? 56.083 7.977 -80.364 1.00 88.75 187 LEU A O 1
ATOM 1612 N N . ASN A 1 188 ? 55.186 8.911 -78.537 1.00 87.19 188 ASN A N 1
ATOM 1613 C CA . ASN A 1 188 ? 55.618 10.265 -78.873 1.00 87.19 188 ASN A CA 1
ATOM 1614 C C . ASN A 1 188 ? 57.150 10.388 -78.823 1.00 87.19 188 ASN A C 1
ATOM 1616 O O . ASN A 1 188 ? 57.748 10.931 -79.747 1.00 87.19 188 ASN A O 1
ATOM 1620 N N . ALA A 1 189 ? 57.806 9.813 -77.810 1.00 84.69 189 ALA A N 1
ATOM 1621 C CA . ALA A 1 189 ? 59.266 9.767 -77.738 1.00 84.69 189 ALA A CA 1
ATOM 1622 C C . ALA A 1 189 ? 59.885 9.031 -78.946 1.00 84.69 189 ALA A C 1
ATOM 1624 O O . ALA A 1 189 ? 60.843 9.520 -79.548 1.00 84.69 189 ALA A O 1
ATOM 1625 N N . GLU A 1 190 ? 59.308 7.899 -79.364 1.00 85.88 190 GLU A N 1
ATOM 1626 C CA . GLU A 1 190 ? 59.730 7.183 -80.575 1.00 85.88 190 GLU A CA 1
ATOM 1627 C C . GLU A 1 190 ? 59.507 7.996 -81.860 1.00 85.88 190 GLU A C 1
ATOM 1629 O O . GLU A 1 190 ? 60.361 7.993 -82.752 1.00 85.88 190 GLU A O 1
ATOM 1634 N N . LEU A 1 191 ? 58.381 8.708 -81.974 1.00 80.56 191 LEU A N 1
ATOM 1635 C CA . LEU A 1 191 ? 58.085 9.584 -83.112 1.00 80.56 191 LEU A CA 1
ATOM 1636 C C . LEU A 1 191 ? 59.059 10.766 -83.183 1.00 80.56 191 LEU A C 1
ATOM 1638 O O . LEU A 1 191 ? 59.613 11.020 -84.252 1.00 80.56 191 LEU A O 1
ATOM 1642 N N . GLN A 1 192 ? 59.344 11.432 -82.063 1.00 74.56 192 GLN A N 1
ATOM 1643 C CA . GLN A 1 192 ? 60.353 12.497 -81.977 1.00 74.56 192 GLN A CA 1
ATOM 1644 C C . GLN A 1 192 ? 61.753 11.977 -82.345 1.00 74.56 192 GLN A C 1
ATOM 1646 O O . GLN A 1 192 ? 62.484 12.622 -83.100 1.00 74.56 192 GLN A O 1
ATOM 1651 N N . GLY A 1 193 ? 62.107 10.762 -81.914 1.00 75.44 193 GLY A N 1
ATOM 1652 C CA . GLY A 1 193 ? 63.345 10.093 -82.324 1.00 75.44 193 GLY A CA 1
ATOM 1653 C C . GLY A 1 193 ? 63.417 9.783 -83.828 1.00 75.44 193 GLY A C 1
ATOM 1654 O O . GLY A 1 193 ? 64.496 9.813 -84.419 1.00 75.44 193 GLY A O 1
ATOM 1655 N N . LYS A 1 194 ? 62.282 9.512 -84.485 1.00 77.19 194 LYS A N 1
ATOM 1656 C CA . LYS A 1 194 ? 62.210 9.309 -85.946 1.00 77.19 194 LYS A CA 1
ATOM 1657 C C . LYS A 1 194 ? 62.237 10.630 -86.724 1.00 77.19 194 LYS A C 1
ATOM 1659 O O . LYS A 1 194 ? 62.825 10.673 -87.804 1.00 77.19 194 LYS A O 1
ATOM 1664 N N . ILE A 1 195 ? 61.632 11.694 -86.194 1.00 72.12 195 ILE A N 1
ATOM 1665 C CA . ILE A 1 195 ? 61.629 13.038 -86.797 1.00 72.12 195 ILE A CA 1
ATOM 1666 C C . ILE A 1 195 ? 63.040 13.637 -86.774 1.00 72.12 195 ILE A C 1
ATOM 1668 O O . ILE A 1 195 ? 63.534 14.044 -87.822 1.00 72.12 195 ILE A O 1
ATOM 1672 N N . THR A 1 196 ? 63.725 13.598 -85.627 1.00 63.03 196 THR A N 1
ATOM 1673 C CA . THR A 1 196 ? 65.094 14.132 -85.474 1.00 63.03 196 THR A CA 1
ATOM 1674 C C . THR A 1 196 ? 66.113 13.425 -86.377 1.00 63.03 196 THR A C 1
ATOM 1676 O O . THR A 1 196 ? 66.972 14.069 -86.978 1.00 63.03 196 THR A O 1
ATOM 1679 N N . LYS A 1 197 ? 65.977 12.105 -86.567 1.00 64.69 197 LYS A N 1
ATOM 1680 C CA . LYS A 1 197 ? 66.801 11.336 -87.517 1.00 64.69 197 LYS A CA 1
ATOM 1681 C C . LYS A 1 197 ? 66.526 11.684 -88.984 1.00 64.69 197 LYS A C 1
ATOM 1683 O O . LYS A 1 197 ? 67.457 11.678 -89.780 1.00 64.69 197 LYS A O 1
ATOM 1688 N N . LYS A 1 198 ? 65.280 12.011 -89.353 1.00 61.88 198 LYS A N 1
ATOM 1689 C CA . LYS A 1 198 ? 64.931 12.466 -90.713 1.00 61.88 198 LYS A CA 1
ATOM 1690 C C . LYS A 1 198 ? 65.422 13.887 -91.006 1.00 61.88 198 LYS A C 1
ATOM 1692 O O . LYS A 1 198 ? 65.754 14.170 -92.150 1.00 61.88 198 LYS A O 1
ATOM 1697 N N . THR A 1 199 ? 65.493 14.764 -90.005 1.00 58.16 199 THR A N 1
ATOM 1698 C CA . THR A 1 199 ? 66.008 16.137 -90.164 1.00 58.16 199 THR A CA 1
ATOM 1699 C C . THR A 1 199 ? 67.538 16.226 -90.205 1.00 58.16 199 THR A C 1
ATOM 1701 O O . THR A 1 199 ? 68.050 17.187 -90.757 1.00 58.16 199 THR A O 1
ATOM 1704 N N . CYS A 1 200 ? 68.274 15.238 -89.678 1.00 52.09 200 CYS A N 1
ATOM 1705 C CA . CYS A 1 200 ? 69.745 15.170 -89.772 1.00 52.09 200 CYS A CA 1
ATOM 1706 C C . CYS A 1 200 ? 70.276 14.504 -91.055 1.00 52.09 200 CYS A C 1
ATOM 1708 O O . CYS A 1 200 ? 71.483 14.506 -91.271 1.00 52.09 200 CYS A O 1
ATOM 1710 N N . PHE A 1 201 ? 69.408 13.922 -91.887 1.00 50.94 201 PHE A N 1
ATOM 1711 C CA . PHE A 1 201 ? 69.792 13.236 -93.131 1.00 50.94 201 PHE A CA 1
ATOM 1712 C C . PHE A 1 201 ? 69.452 14.042 -94.398 1.00 50.94 201 PHE A C 1
ATOM 1714 O O . PHE A 1 201 ? 69.299 13.463 -95.474 1.00 50.94 201 PHE A O 1
ATOM 1721 N N . ARG A 1 202 ? 69.292 15.365 -94.261 1.00 44.16 202 ARG A N 1
ATOM 1722 C CA . ARG A 1 202 ? 69.029 16.281 -95.372 1.00 44.16 202 ARG A CA 1
ATOM 1723 C C . ARG A 1 202 ? 70.099 17.362 -95.451 1.00 44.16 202 ARG A C 1
ATOM 1725 O O . ARG A 1 202 ? 69.903 18.423 -94.822 1.00 44.16 202 ARG A O 1
#

pLDDT: mean 81.13, std 15.42, range [44.16, 98.31]

Secondary structure (DSSP, 8-state):
-HHHHHHHHHHSS-GGGGTTTSSHHHHHTHHHHHH--SHHHHHHHHHS-----HHHHHHHHHHHHHTS-TTT-HHHHS---PPPPTT---------HHHHHHHHHHHHHHHHHHHHHHHHHHHHHHHHHHHHHHHHHHHHHHHHHHHHHHHHHHHHHHHHHHHHHHHHHHHHHHHHHHHHHHHHHHHHHHHHHHHHHHHTT-